Protein AF-A0ABD0LGP6-F1 (afdb_monomer)

InterPro domains:
  IPR000118 Granulin [PF00396] (61-99)
  IPR000118 Granulin [PF00396] (136-172)
  IPR000118 Granulin [PF00396] (212-253)
  IPR000118 Granulin [PS00799] (156-169)
  IPR000118 Granulin [PS00799] (232-245)
  IPR000118 Granulin [SM00277] (50-99)
  IPR000118 Granulin [SM00277] (125-175)
  IPR000118 Granulin [SM00277] (201-252)
  IPR037277 Granulin superfamily [G3DSA:2.10.25.160] (47-112)
  IPR037277 Granulin superfamily [G3DSA:2.10.25.160] (121-187)
  IPR037277 Granulin superfamily [G3DSA:2.10.25.160] (196-255)
  IPR039036 Granulin family [PTHR12274] (120-256)

Sequence (269 aa):
PCRVELAVPEDAALILVGVHIARSRCFDMKVLLFIGCLALARLAAGQVRCDSTHECRTEQTCCKLASGNWGCCPVPNAVCCPDGIHCCRNGFTCKKSTCERGNQVVPMLERQPAFMRLAAGQVKCDSTHECQSGQTCCKLASGNWGCCPQPEAVCCSDHVHCCPKGFTCELPSHCRKGDDVVPWMEKVPAFVSENVKAVQCDSTHECPTGDTCCKLANGNWGCCPVKNAVCCADHVHCCPSGYKCETSTGRCTKGDNSAPLPWLVAISK

Mean predicted aligned error: 20.03 Å

Secondary structure (DSSP, 8-state):
------------------------S---HHHHHHHHHHTTS-----EEE-SSSEEEETT-EEEE-TTSSEEEESSTT-EE-TTSSEEE-TTPEE-SSEEEETTEEEEPEEPEEPEE-SSS--EE-SSSEEE-TT-EEEE-TTSSEEEESSTT-EE-TTSSEEE-TT-EEETTTEEEETTEEEEPEEPEEPEEPSS---EE-SSS-EE-TT-EEEE-TTS-EEEESSTT-EE-TTSSEEE-TT-EEETTTTEEE-TTTPPPEEPEEPEE-

Structure (mmCIF, N/CA/C/O backbone):
data_AF-A0ABD0LGP6-F1
#
_entry.id   AF-A0ABD0LGP6-F1
#
loop_
_atom_site.group_PDB
_atom_site.id
_atom_site.type_symbol
_atom_site.label_atom_id
_atom_site.label_alt_id
_atom_site.label_comp_id
_atom_site.label_asym_id
_atom_site.label_entity_id
_atom_site.label_seq_id
_atom_site.pdbx_PDB_ins_code
_atom_site.Cartn_x
_atom_site.Cartn_y
_atom_site.Cartn_z
_atom_site.occupancy
_atom_site.B_iso_or_equiv
_atom_site.auth_seq_id
_atom_site.auth_comp_id
_atom_site.auth_asym_id
_atom_site.auth_atom_id
_atom_site.pdbx_PDB_model_num
ATOM 1 N N . PRO A 1 1 ? 34.577 45.184 34.859 1.00 45.28 1 PRO A N 1
ATOM 2 C CA . PRO A 1 1 ? 33.533 45.318 35.897 1.00 45.28 1 PRO A CA 1
ATOM 3 C C . PRO A 1 1 ? 32.231 45.856 35.284 1.00 45.28 1 PRO A C 1
ATOM 5 O O . PRO A 1 1 ? 32.075 47.059 35.126 1.00 45.28 1 PRO A O 1
ATOM 8 N N . CYS A 1 2 ? 31.320 44.963 34.901 1.00 25.55 2 CYS A N 1
ATOM 9 C CA . CYS A 1 2 ? 29.948 45.335 34.566 1.00 25.55 2 CYS A CA 1
ATOM 10 C C . CYS A 1 2 ? 29.041 44.478 35.441 1.00 25.55 2 CYS A C 1
ATOM 12 O O . CYS A 1 2 ? 28.944 43.267 35.264 1.00 25.55 2 CYS A O 1
ATOM 14 N N . ARG A 1 3 ? 28.478 45.122 36.459 1.00 32.06 3 ARG A N 1
ATOM 15 C CA . ARG A 1 3 ? 27.484 44.560 37.364 1.00 32.06 3 ARG A CA 1
ATOM 16 C C . ARG A 1 3 ? 26.151 44.621 36.622 1.00 32.06 3 ARG A C 1
ATOM 18 O O . ARG A 1 3 ? 25.716 45.712 36.274 1.00 32.06 3 ARG A O 1
ATOM 25 N N . VAL A 1 4 ? 25.553 43.471 36.331 1.00 34.12 4 VAL A N 1
ATOM 26 C CA . VAL A 1 4 ? 24.173 43.400 35.838 1.00 34.12 4 VAL A CA 1
ATOM 27 C C . VAL A 1 4 ? 23.313 43.021 37.038 1.00 34.12 4 VAL A C 1
ATOM 29 O O . VAL A 1 4 ? 23.369 41.888 37.508 1.00 34.12 4 VAL A O 1
ATOM 32 N N . GLU A 1 5 ? 22.588 43.994 37.587 1.00 30.69 5 GLU A N 1
ATOM 33 C CA . GLU A 1 5 ? 21.484 43.738 38.514 1.00 30.69 5 GLU A CA 1
ATOM 34 C C . GLU A 1 5 ? 20.326 43.125 37.719 1.00 30.69 5 GLU A C 1
ATOM 36 O O . GLU A 1 5 ? 19.780 43.743 36.807 1.00 30.69 5 GLU A O 1
ATOM 41 N N . LEU A 1 6 ? 19.985 41.878 38.044 1.00 32.72 6 LEU A N 1
ATOM 42 C CA . LEU A 1 6 ? 18.790 41.199 37.556 1.00 32.72 6 LEU A CA 1
ATOM 43 C C . LEU A 1 6 ? 17.598 41.677 38.389 1.00 32.72 6 LEU A C 1
ATOM 45 O O . LEU A 1 6 ? 17.382 41.195 39.498 1.00 32.72 6 LEU A O 1
ATOM 49 N N . ALA A 1 7 ? 16.827 42.622 37.858 1.00 31.56 7 ALA A N 1
ATOM 50 C CA . ALA A 1 7 ? 15.468 42.854 38.325 1.00 31.56 7 ALA A CA 1
ATOM 51 C C . ALA A 1 7 ? 14.558 41.807 37.667 1.00 31.56 7 ALA A C 1
ATOM 53 O O . ALA A 1 7 ? 14.404 41.797 36.446 1.00 31.56 7 ALA A O 1
ATOM 54 N N . VAL A 1 8 ? 13.996 40.904 38.471 1.00 34.31 8 VAL A N 1
ATOM 55 C CA . VAL A 1 8 ? 12.941 39.971 38.057 1.00 34.31 8 VAL A CA 1
ATOM 56 C C . VAL A 1 8 ? 11.600 40.626 38.386 1.00 34.31 8 VAL A C 1
ATOM 58 O O . VAL A 1 8 ? 11.340 40.847 39.568 1.00 34.31 8 VAL A O 1
ATOM 61 N N . PRO A 1 9 ? 10.739 40.938 37.403 1.00 32.66 9 PRO A N 1
ATOM 62 C CA . PRO A 1 9 ? 9.327 41.140 37.667 1.00 32.66 9 PRO A CA 1
ATOM 63 C C . PRO A 1 9 ? 8.621 39.780 37.647 1.00 32.66 9 PRO A C 1
ATOM 65 O O . PRO A 1 9 ? 8.745 39.007 36.693 1.00 32.66 9 PRO A O 1
ATOM 68 N N . GLU A 1 10 ? 7.890 39.496 38.720 1.00 43.25 10 GLU A N 1
ATOM 69 C CA . GLU A 1 10 ? 6.827 38.499 38.738 1.00 43.25 10 GLU A CA 1
ATOM 70 C C . GLU A 1 10 ? 5.721 38.982 37.796 1.00 43.25 10 GLU A C 1
ATOM 72 O O . GLU A 1 10 ? 5.161 40.050 38.009 1.00 43.25 10 GLU A O 1
ATOM 77 N N . ASP A 1 11 ? 5.510 38.282 36.682 1.00 34.94 11 ASP A N 1
ATOM 78 C CA . ASP A 1 11 ? 4.189 37.836 36.229 1.00 34.94 11 ASP A CA 1
ATOM 79 C C . ASP A 1 11 ? 4.253 37.274 34.807 1.00 34.94 11 ASP A C 1
ATOM 81 O O . ASP A 1 11 ? 4.946 37.750 33.906 1.00 34.94 11 ASP A O 1
ATOM 85 N N . ALA A 1 12 ? 3.560 36.155 34.652 1.00 33.97 12 ALA A N 1
ATOM 86 C CA . ALA A 1 12 ? 3.711 35.227 33.560 1.00 33.97 12 ALA A CA 1
ATOM 87 C C . ALA A 1 12 ? 2.929 35.631 32.301 1.00 33.97 12 ALA A C 1
ATOM 89 O O . ALA A 1 12 ? 1.753 35.975 32.349 1.00 33.97 12 ALA A O 1
ATOM 90 N N . ALA A 1 13 ? 3.591 35.347 31.178 1.00 34.06 13 ALA A N 1
ATOM 91 C CA . ALA A 1 13 ? 3.039 34.733 29.975 1.00 34.06 13 ALA A CA 1
ATOM 92 C C . ALA A 1 13 ? 2.387 35.628 28.900 1.00 34.06 13 ALA A C 1
ATOM 94 O O . ALA A 1 13 ? 1.345 36.245 29.072 1.00 34.06 13 ALA A O 1
ATOM 95 N N . LEU A 1 14 ? 2.996 35.491 27.715 1.00 39.38 14 LEU A N 1
ATOM 96 C CA . LEU A 1 14 ? 2.522 35.830 26.374 1.00 39.38 14 LEU A CA 1
ATOM 97 C C . LEU A 1 14 ? 2.338 37.314 26.060 1.00 39.38 14 LEU A C 1
ATOM 99 O O . LEU A 1 14 ? 1.213 37.784 26.072 1.00 39.38 14 LEU A O 1
ATOM 103 N N . ILE A 1 15 ? 3.389 37.963 25.539 1.00 31.03 15 ILE A N 1
ATOM 104 C CA . ILE A 1 15 ? 3.262 38.769 24.312 1.00 31.03 15 ILE A CA 1
ATOM 105 C C . ILE A 1 15 ? 4.529 38.598 23.456 1.00 31.03 15 ILE A C 1
ATOM 107 O O . ILE A 1 15 ? 5.654 38.767 23.919 1.00 31.03 15 ILE A O 1
ATOM 111 N N . LEU A 1 16 ? 4.296 38.229 22.195 1.00 42.66 16 LEU A N 1
ATOM 112 C CA . LEU A 1 16 ? 5.200 38.283 21.044 1.00 42.66 16 LEU A CA 1
ATOM 113 C C . LEU A 1 16 ? 6.145 39.492 21.087 1.00 42.66 16 LEU A C 1
ATOM 115 O O . LEU A 1 16 ? 5.672 40.622 21.131 1.00 42.66 16 LEU A O 1
ATOM 119 N N . VAL A 1 17 ? 7.453 39.292 20.929 1.00 31.41 17 VAL A N 1
ATOM 120 C CA . VAL A 1 17 ? 8.328 40.393 20.511 1.00 31.41 17 VAL A CA 1
ATOM 121 C C . VAL A 1 17 ? 9.278 39.877 19.444 1.00 31.41 17 VAL A C 1
ATOM 123 O O . VAL A 1 17 ? 10.249 39.174 19.722 1.00 31.41 17 VAL A O 1
ATOM 126 N N . GLY A 1 18 ? 8.965 40.232 18.195 1.00 43.88 18 GLY A N 1
ATOM 127 C CA . GLY A 1 18 ? 9.957 40.245 17.135 1.00 43.88 18 GLY A CA 1
ATOM 128 C C . GLY A 1 18 ? 11.118 41.125 17.584 1.00 43.88 18 GLY A C 1
ATOM 129 O O . GLY A 1 18 ? 10.928 42.266 18.007 1.00 43.88 18 GLY A O 1
ATOM 130 N N . VAL A 1 19 ? 12.325 40.574 17.547 1.00 35.25 19 VAL A N 1
ATOM 131 C CA . VAL A 1 19 ? 13.520 41.307 17.953 1.00 35.25 19 VAL A CA 1
ATOM 132 C C . VAL A 1 19 ? 13.862 42.291 16.842 1.00 35.25 19 VAL A C 1
ATOM 134 O O . VAL A 1 19 ? 14.475 41.949 15.832 1.00 35.25 19 VAL A O 1
ATOM 137 N N . HIS A 1 20 ? 13.433 43.536 17.049 1.00 33.06 20 HIS A N 1
ATOM 138 C CA . HIS A 1 20 ? 13.993 44.701 16.385 1.00 33.06 20 HIS A CA 1
ATOM 139 C C . HIS A 1 20 ? 15.504 44.722 16.644 1.00 33.06 20 HIS A C 1
ATOM 141 O O . HIS A 1 20 ? 15.966 44.771 17.783 1.00 33.06 20 HIS A O 1
ATOM 147 N N . ILE A 1 21 ? 16.269 44.673 15.556 1.00 39.84 21 ILE A N 1
ATOM 148 C CA . ILE A 1 21 ? 17.728 44.753 15.542 1.00 39.84 21 ILE A CA 1
ATOM 149 C C . ILE A 1 21 ? 18.137 46.144 16.045 1.00 39.84 21 ILE A C 1
ATOM 151 O O . ILE A 1 21 ? 18.166 47.108 15.279 1.00 39.84 21 ILE A O 1
ATOM 155 N N . ALA A 1 22 ? 18.467 46.257 17.331 1.00 31.09 22 ALA A N 1
ATOM 156 C CA . ALA A 1 22 ? 19.153 47.418 17.882 1.00 31.09 22 ALA A CA 1
ATOM 157 C C . ALA A 1 22 ? 20.655 47.118 17.957 1.00 31.09 2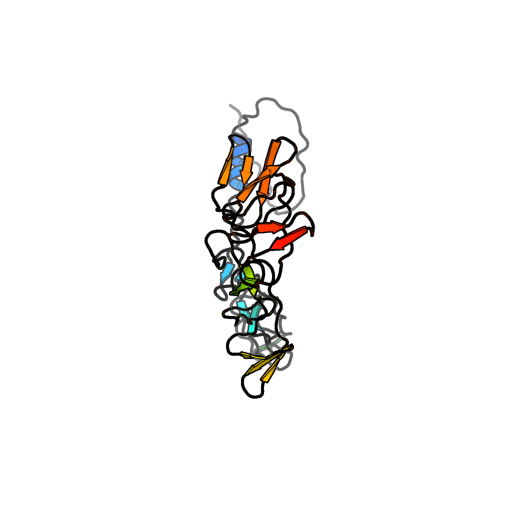2 ALA A C 1
ATOM 159 O O . ALA A 1 22 ? 21.127 46.286 18.730 1.00 31.09 22 ALA A O 1
ATOM 160 N N . ARG A 1 23 ? 21.399 47.801 17.084 1.00 41.41 23 ARG A N 1
ATOM 161 C CA . ARG A 1 23 ? 22.862 47.812 16.983 1.00 41.41 23 ARG A CA 1
ATOM 162 C C . ARG A 1 23 ? 23.527 48.012 18.349 1.00 41.41 23 ARG A C 1
ATOM 164 O O . ARG A 1 23 ? 23.419 49.091 18.921 1.00 41.41 23 ARG A O 1
ATOM 171 N N . SER A 1 24 ? 24.337 47.053 18.787 1.00 34.72 24 SER A N 1
ATOM 172 C CA . SER A 1 24 ? 25.532 47.297 19.608 1.00 34.72 24 SER A CA 1
ATOM 173 C C . SER A 1 24 ? 26.530 46.156 19.407 1.00 34.72 24 SER A C 1
ATOM 175 O O . SER A 1 24 ? 26.162 44.990 19.314 1.00 34.72 24 SER A O 1
ATOM 177 N N . ARG A 1 25 ? 27.782 46.547 19.167 1.00 43.84 25 ARG A N 1
ATOM 178 C CA . ARG A 1 25 ? 28.852 45.752 18.552 1.00 43.84 25 ARG A CA 1
ATOM 179 C C . ARG A 1 25 ? 29.404 44.694 19.521 1.00 43.84 25 ARG A C 1
ATOM 181 O O . ARG A 1 25 ? 29.411 44.928 20.723 1.00 43.84 25 ARG A O 1
ATOM 188 N N . CYS A 1 26 ? 29.925 43.605 18.944 1.00 39.81 26 CYS A N 1
ATOM 189 C CA . CYS A 1 26 ? 30.476 42.387 19.572 1.00 39.81 26 CYS A CA 1
ATOM 190 C C . CYS A 1 26 ? 29.443 41.292 19.912 1.00 39.81 26 CYS A C 1
ATOM 192 O O . CYS A 1 26 ? 29.229 40.959 21.071 1.00 39.81 26 CYS A O 1
ATOM 194 N N . PHE A 1 27 ? 28.840 40.694 18.876 1.00 39.69 27 PHE A N 1
ATOM 195 C CA . PHE A 1 27 ? 28.096 39.433 18.980 1.00 39.69 27 PHE A CA 1
ATOM 196 C C . PHE A 1 27 ? 29.011 38.275 18.558 1.00 39.69 27 PHE A C 1
ATOM 198 O O . PHE A 1 27 ? 29.407 38.182 17.396 1.00 39.69 27 PHE A O 1
ATOM 205 N N . ASP A 1 28 ? 29.362 37.411 19.506 1.00 43.22 28 ASP A N 1
ATOM 206 C CA . ASP A 1 28 ? 30.074 36.162 19.245 1.00 43.22 28 ASP A CA 1
ATOM 207 C C . ASP A 1 28 ? 29.116 35.187 18.532 1.00 43.22 28 ASP A C 1
ATOM 209 O O . ASP A 1 28 ? 28.106 34.748 19.090 1.00 43.22 28 ASP A O 1
ATOM 213 N N . MET A 1 29 ? 29.408 34.882 17.263 1.00 42.59 29 MET A N 1
ATOM 214 C CA . MET A 1 29 ? 28.578 34.072 16.356 1.00 42.59 29 MET A CA 1
ATOM 215 C C . MET A 1 29 ? 28.354 32.631 16.858 1.00 42.59 29 MET A C 1
ATOM 217 O O . MET A 1 29 ? 27.511 31.911 16.325 1.00 42.59 29 MET A O 1
ATOM 221 N N . LYS A 1 30 ? 29.065 32.208 17.912 1.00 41.00 30 LYS A N 1
ATOM 222 C CA . LYS A 1 30 ? 28.857 30.916 18.578 1.00 41.00 30 LYS A CA 1
ATOM 223 C C . LYS A 1 30 ? 27.630 30.883 19.493 1.00 41.00 30 LYS A C 1
ATOM 225 O O . LYS A 1 30 ? 27.069 29.808 19.682 1.00 41.00 30 LYS A O 1
ATOM 230 N N . VAL A 1 31 ? 27.164 32.013 20.031 1.00 47.84 31 VAL A N 1
ATOM 231 C CA . VAL A 1 31 ? 26.081 32.009 21.039 1.00 47.84 31 VAL A CA 1
ATOM 232 C C . VAL A 1 31 ? 24.696 31.786 20.408 1.00 47.84 31 VAL A C 1
ATOM 234 O O . VAL A 1 31 ? 23.865 31.083 20.981 1.00 47.84 31 VAL A O 1
ATOM 237 N N . LEU A 1 32 ? 24.462 32.283 19.187 1.00 45.97 32 LEU A N 1
ATOM 238 C CA . LEU A 1 32 ? 23.201 32.073 18.451 1.00 45.97 32 LEU A CA 1
ATOM 239 C C . LEU A 1 32 ? 22.982 30.606 18.038 1.00 45.97 32 LEU A C 1
ATOM 241 O O . LEU A 1 32 ? 21.849 30.130 18.051 1.00 45.97 32 LEU A O 1
ATOM 245 N N . LEU A 1 33 ? 24.057 29.863 17.751 1.00 43.28 33 LEU A N 1
ATOM 246 C CA . LEU A 1 33 ? 23.981 28.431 17.438 1.00 43.28 33 LEU A CA 1
ATOM 247 C C . LEU A 1 33 ? 23.647 27.578 18.672 1.00 43.28 33 LEU A C 1
ATOM 249 O O . LEU A 1 33 ? 22.933 26.588 18.546 1.00 43.28 33 LEU A O 1
ATOM 253 N N . PHE A 1 34 ? 24.082 27.976 19.872 1.00 43.69 34 PHE A N 1
ATOM 254 C CA . PHE A 1 34 ? 23.760 27.241 21.101 1.00 43.69 34 PHE A CA 1
ATOM 255 C C . PHE A 1 34 ? 22.313 27.450 21.567 1.00 43.69 34 PHE A C 1
ATOM 257 O O . PHE A 1 34 ? 21.671 26.491 21.995 1.00 43.69 34 PHE A O 1
ATOM 264 N N . ILE A 1 35 ? 21.766 28.663 21.430 1.00 48.69 35 ILE A N 1
ATOM 265 C CA . ILE A 1 35 ? 20.358 28.934 21.772 1.00 48.69 35 ILE A CA 1
ATOM 266 C C . ILE A 1 35 ? 19.416 28.314 20.720 1.00 48.69 35 ILE A C 1
ATOM 268 O O . ILE A 1 35 ? 18.370 27.775 21.079 1.00 48.69 35 ILE A O 1
ATOM 272 N N . GLY A 1 36 ? 19.822 28.279 19.442 1.00 43.28 36 GLY A N 1
ATOM 273 C CA . GLY A 1 36 ? 19.111 27.548 18.385 1.00 43.28 36 GLY A CA 1
ATOM 274 C C . GLY A 1 36 ? 19.139 26.020 18.553 1.00 43.28 36 GLY A C 1
ATOM 275 O O . GLY A 1 36 ? 18.126 25.364 18.323 1.00 43.28 36 GLY A O 1
ATOM 276 N N . CYS A 1 37 ? 20.251 25.443 19.024 1.00 44.91 37 CYS A N 1
ATOM 277 C CA . CYS A 1 37 ? 20.350 24.000 19.285 1.00 44.91 37 CYS A CA 1
ATOM 278 C C . CYS A 1 37 ? 19.573 23.545 20.531 1.00 44.91 37 CYS A C 1
ATOM 280 O O . CYS A 1 37 ? 19.052 22.432 20.546 1.00 44.91 37 CYS A O 1
ATOM 282 N N . LEU A 1 38 ? 19.445 24.384 21.565 1.00 42.00 38 LEU A N 1
ATOM 283 C CA . LEU A 1 38 ? 18.649 24.048 22.756 1.00 42.00 38 LEU A CA 1
ATOM 284 C C . LEU A 1 38 ? 17.132 24.192 22.533 1.00 42.00 38 LEU A C 1
ATOM 286 O O . LEU A 1 38 ? 16.355 23.540 23.230 1.00 42.00 38 LEU A O 1
ATOM 290 N N . ALA A 1 39 ? 16.698 24.968 21.533 1.00 44.72 39 ALA A N 1
ATOM 291 C CA . ALA A 1 39 ? 15.287 25.094 21.156 1.00 44.72 39 ALA A CA 1
ATOM 292 C C . ALA A 1 39 ? 14.776 23.975 20.221 1.00 44.72 39 ALA A C 1
ATOM 294 O O . ALA A 1 39 ? 13.567 23.848 20.038 1.00 44.72 39 ALA A O 1
ATOM 295 N N . LEU A 1 40 ? 15.653 23.124 19.672 1.00 46.72 40 LEU A N 1
ATOM 296 C CA . LEU A 1 40 ? 15.257 21.977 18.836 1.00 46.72 40 LEU A CA 1
ATOM 297 C C . LEU A 1 40 ? 15.227 20.635 19.588 1.00 46.72 40 LEU A C 1
ATOM 299 O O . LEU A 1 40 ? 14.875 19.612 19.008 1.00 46.72 40 LEU A O 1
ATOM 303 N N . ALA A 1 41 ? 15.520 20.620 20.891 1.00 47.09 41 ALA A N 1
ATOM 304 C CA . ALA A 1 41 ? 15.595 19.391 21.688 1.00 47.09 41 ALA A CA 1
ATOM 305 C C . ALA A 1 41 ? 14.369 19.123 22.592 1.00 47.09 41 ALA A C 1
ATOM 307 O O . ALA A 1 41 ? 14.482 18.384 23.570 1.00 47.09 41 ALA A O 1
ATOM 308 N N . ARG A 1 42 ? 13.187 19.694 22.302 1.00 50.41 42 ARG A N 1
ATOM 309 C CA . ARG A 1 42 ? 11.940 19.397 23.049 1.00 50.41 42 ARG A CA 1
ATOM 310 C C . ARG A 1 42 ? 10.667 19.316 22.198 1.00 50.41 42 ARG A C 1
ATOM 312 O O . ARG A 1 42 ? 9.631 19.845 22.580 1.00 50.41 42 ARG A O 1
ATOM 319 N N . LEU A 1 43 ? 10.700 18.574 21.093 1.00 47.03 43 LEU A N 1
ATOM 320 C CA . LEU A 1 43 ? 9.470 18.058 20.469 1.00 47.03 43 LEU A CA 1
ATOM 321 C C . LEU A 1 43 ? 9.587 16.567 20.129 1.00 47.03 43 LEU A C 1
ATOM 323 O O . LEU A 1 43 ? 9.204 16.126 19.055 1.00 47.03 43 LEU A O 1
ATOM 327 N N . ALA A 1 44 ? 10.067 15.758 21.074 1.00 47.03 44 ALA A N 1
ATOM 328 C CA . ALA A 1 44 ? 9.617 14.371 21.143 1.00 47.03 44 ALA A CA 1
ATOM 329 C C . ALA A 1 44 ? 8.326 14.366 21.972 1.00 47.03 44 ALA A C 1
ATOM 331 O O . ALA A 1 44 ? 8.344 14.071 23.166 1.00 47.03 44 ALA A O 1
ATOM 332 N N . ALA A 1 45 ? 7.210 14.793 21.372 1.00 54.56 45 ALA A N 1
ATOM 333 C CA . ALA A 1 45 ? 5.905 14.542 21.970 1.00 54.56 45 ALA A CA 1
ATOM 334 C C . ALA A 1 45 ? 5.767 13.020 22.083 1.00 54.56 45 ALA A C 1
ATOM 336 O O . ALA A 1 45 ? 5.794 12.323 21.071 1.00 54.56 45 ALA A O 1
ATOM 337 N N . GLY A 1 46 ? 5.717 12.490 23.305 1.00 62.09 46 GLY A N 1
ATOM 338 C CA . GLY A 1 46 ? 5.522 11.057 23.505 1.00 62.09 46 GLY A CA 1
ATOM 339 C C . GLY A 1 46 ? 4.240 10.582 22.807 1.00 62.09 46 GLY A C 1
ATOM 340 O O . GLY A 1 46 ? 3.283 11.338 22.627 1.00 62.09 46 GLY A O 1
ATOM 341 N N . GLN A 1 47 ? 4.217 9.317 22.403 1.00 77.31 47 GLN A N 1
ATOM 342 C CA . GLN A 1 47 ? 3.093 8.716 21.688 1.00 77.31 47 GLN A CA 1
ATOM 343 C C . GLN A 1 47 ? 2.648 7.443 22.409 1.00 77.31 47 GLN A C 1
ATOM 345 O O . GLN A 1 47 ? 3.477 6.666 22.890 1.00 77.31 47 GLN A O 1
ATOM 350 N N . VAL A 1 48 ? 1.335 7.227 22.488 1.00 84.44 48 VAL A N 1
ATOM 351 C CA . VAL A 1 48 ? 0.727 6.011 23.038 1.00 84.44 48 VAL A CA 1
ATOM 352 C C . VAL A 1 48 ? 0.528 5.028 21.890 1.00 84.44 48 VAL A C 1
ATOM 354 O O . VAL A 1 48 ? -0.232 5.296 20.962 1.00 84.44 48 VAL A O 1
ATOM 357 N N . ARG A 1 49 ? 1.224 3.890 21.929 1.00 85.06 49 ARG A N 1
ATOM 358 C CA . ARG A 1 49 ? 1.106 2.854 20.893 1.00 85.06 49 ARG A CA 1
ATOM 359 C C . ARG A 1 49 ? -0.176 2.053 21.096 1.00 85.06 49 ARG A C 1
ATOM 361 O O . ARG A 1 49 ? -0.357 1.468 22.161 1.00 85.06 49 ARG A O 1
ATOM 368 N N . CYS A 1 50 ? -1.025 2.015 20.072 1.00 83.50 50 CYS A N 1
ATOM 369 C CA . CYS A 1 50 ? -2.253 1.222 20.084 1.00 83.50 50 CYS A CA 1
ATOM 370 C C . CYS A 1 50 ? -2.014 -0.179 19.519 1.00 83.50 50 CYS A C 1
ATOM 372 O O . CYS A 1 50 ? -2.423 -1.170 20.119 1.00 83.50 50 CYS A O 1
ATOM 374 N N . ASP A 1 51 ? -1.310 -0.257 18.388 1.00 81.19 51 ASP A N 1
ATOM 375 C CA . ASP A 1 51 ? -0.825 -1.501 17.792 1.00 81.19 51 ASP A CA 1
ATOM 376 C C . ASP A 1 51 ? 0.463 -1.266 16.971 1.00 81.19 51 ASP A C 1
ATOM 378 O O . ASP A 1 51 ? 1.209 -0.305 17.196 1.00 81.19 51 ASP A O 1
ATOM 382 N N . SER A 1 52 ? 0.767 -2.172 16.037 1.00 64.38 52 SER A N 1
ATOM 383 C CA . SER A 1 52 ? 1.910 -2.058 15.127 1.00 64.38 52 SER A CA 1
ATOM 384 C C . SER A 1 52 ? 1.809 -0.876 14.153 1.00 64.38 52 SER A C 1
ATOM 386 O O . SER A 1 52 ? 2.846 -0.375 13.726 1.00 64.38 52 SER A O 1
ATOM 388 N N . THR A 1 53 ? 0.601 -0.404 13.842 1.00 65.19 53 THR A N 1
ATOM 389 C CA . THR A 1 53 ? 0.296 0.541 12.750 1.00 65.19 53 THR A CA 1
ATOM 390 C C . THR A 1 53 ? -0.344 1.855 13.213 1.00 65.19 53 THR A C 1
ATOM 392 O O . THR A 1 53 ? -0.255 2.848 12.495 1.00 65.19 53 THR A O 1
ATOM 395 N N . HIS A 1 54 ? -0.896 1.915 14.428 1.00 81.81 54 HIS A N 1
ATOM 396 C CA . HIS A 1 54 ? -1.633 3.054 14.975 1.00 81.81 54 HIS A CA 1
ATOM 397 C C . HIS A 1 54 ? -1.043 3.572 16.293 1.00 81.81 54 HIS A C 1
ATOM 399 O O . HIS A 1 54 ? -0.656 2.805 17.185 1.00 81.81 54 HIS A O 1
ATOM 405 N N . GLU A 1 55 ? -1.044 4.893 16.447 1.00 85.88 55 GLU A N 1
ATOM 406 C CA . GLU A 1 55 ? -0.645 5.597 17.663 1.00 85.88 55 GLU A CA 1
ATOM 407 C C . GLU A 1 55 ? -1.560 6.781 17.988 1.00 85.88 55 GLU A C 1
ATOM 409 O O . GLU A 1 55 ? -2.184 7.397 17.124 1.00 85.88 55 GLU A O 1
ATOM 414 N N . CYS A 1 56 ? -1.613 7.108 19.273 1.00 86.75 56 CYS A N 1
ATOM 415 C CA . CYS A 1 56 ? -2.263 8.293 19.804 1.00 86.75 56 CYS A CA 1
AT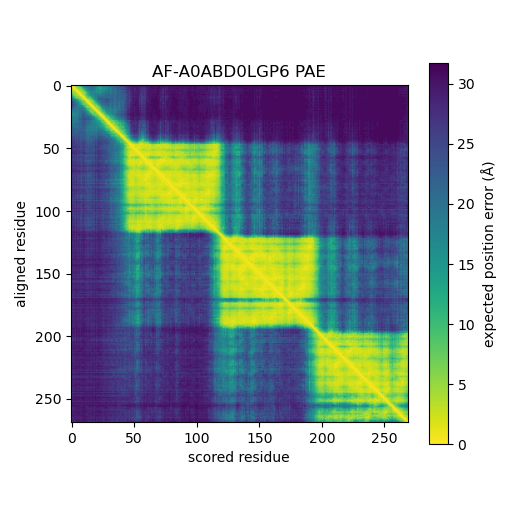OM 416 C C . CYS A 1 56 ? -1.227 9.251 20.391 1.00 86.75 56 CYS A C 1
ATOM 418 O O . CYS A 1 56 ? -0.090 8.872 20.683 1.00 86.75 56 CYS A O 1
ATOM 420 N N . ARG A 1 57 ? -1.622 10.507 20.603 1.00 84.62 57 ARG A N 1
ATOM 421 C CA . ARG A 1 57 ? -0.773 11.473 21.313 1.00 84.62 57 ARG A CA 1
ATOM 422 C C . ARG A 1 57 ? -0.599 11.053 22.776 1.00 84.62 57 ARG A C 1
ATOM 424 O O . ARG A 1 57 ? -1.398 10.273 23.301 1.00 84.62 57 ARG A O 1
ATOM 431 N N . THR A 1 58 ? 0.423 11.580 23.450 1.00 80.75 58 THR A N 1
ATOM 432 C CA . THR A 1 58 ? 0.522 11.500 24.915 1.00 80.75 58 THR A CA 1
ATOM 433 C C . THR A 1 58 ? -0.802 11.873 25.571 1.00 80.75 58 THR A C 1
ATOM 435 O O . THR A 1 58 ? -1.473 12.800 25.123 1.00 80.75 58 THR A O 1
ATOM 438 N N . GLU A 1 59 ? -1.152 11.150 26.638 1.00 83.81 59 GLU A N 1
ATOM 439 C CA . GLU A 1 59 ? -2.366 11.364 27.445 1.00 83.81 59 GLU A CA 1
ATOM 440 C C . GLU A 1 59 ? -3.696 11.031 26.749 1.00 83.81 59 GLU A C 1
ATOM 442 O O . GLU A 1 59 ? -4.766 11.351 27.261 1.00 83.81 59 GLU A O 1
ATOM 447 N N . GLN A 1 60 ? -3.652 10.331 25.618 1.00 92.25 60 GLN A N 1
ATOM 448 C CA . GLN A 1 60 ? -4.832 9.749 24.982 1.00 92.25 60 GLN A CA 1
ATOM 449 C C . GLN A 1 60 ? -4.938 8.244 25.267 1.00 92.25 60 GLN A C 1
ATOM 451 O O . GLN A 1 60 ? -3.954 7.587 25.604 1.00 92.25 60 GLN A O 1
ATOM 456 N N . THR A 1 61 ? -6.141 7.685 25.109 1.00 93.69 61 THR A N 1
ATOM 457 C CA . THR A 1 61 ? -6.395 6.243 25.280 1.00 93.69 61 THR A CA 1
ATOM 458 C C . THR A 1 61 ? -6.799 5.602 23.960 1.00 93.69 61 THR A C 1
ATOM 460 O O . THR A 1 61 ? -7.707 6.090 23.290 1.00 93.69 61 THR A O 1
ATOM 463 N N . CYS A 1 62 ? -6.165 4.487 23.607 1.00 94.19 62 CYS A N 1
ATOM 464 C CA . CYS A 1 62 ? -6.505 3.708 22.421 1.00 94.19 62 CYS A CA 1
ATOM 465 C C . CYS A 1 62 ? -7.827 2.945 22.613 1.00 94.19 62 CYS A C 1
ATOM 467 O O . CYS A 1 62 ? -7.959 2.153 23.544 1.00 94.19 62 CYS A O 1
ATOM 469 N N . CYS A 1 63 ? -8.781 3.133 21.702 1.00 94.50 63 CYS A N 1
ATOM 470 C CA . CYS A 1 63 ? -10.070 2.444 21.678 1.00 94.50 63 CYS A CA 1
ATOM 471 C C . CYS A 1 63 ? -10.375 1.908 20.271 1.00 94.50 63 CYS A C 1
ATOM 473 O O . CYS A 1 63 ? -10.303 2.656 19.299 1.00 94.50 63 CYS A O 1
ATOM 475 N N . LYS A 1 64 ? -10.769 0.635 20.140 1.00 89.25 64 LYS A N 1
ATOM 476 C CA . LYS A 1 64 ? -11.127 0.036 18.838 1.00 89.25 64 LYS A CA 1
ATOM 477 C C . LYS A 1 64 ? -12.433 0.592 18.276 1.00 89.25 64 LYS A C 1
ATOM 479 O O . LYS A 1 64 ? -13.461 0.518 18.948 1.00 89.25 64 LYS A O 1
ATOM 484 N N . LEU A 1 65 ? -12.394 1.103 17.051 1.00 83.00 65 LEU A N 1
ATOM 485 C CA . LEU A 1 65 ? -13.554 1.591 16.308 1.00 83.00 65 LEU A CA 1
ATOM 486 C C . LEU A 1 65 ? -14.415 0.431 15.786 1.00 83.00 65 LEU A C 1
ATOM 488 O O . LEU A 1 65 ? -13.937 -0.695 15.653 1.00 83.00 65 LEU A O 1
ATOM 492 N N . ALA A 1 66 ? -15.669 0.722 15.426 1.00 76.50 66 ALA A N 1
ATOM 493 C CA . ALA A 1 66 ? -16.576 -0.257 14.812 1.00 76.50 66 ALA A CA 1
ATOM 494 C C . ALA A 1 66 ? -16.037 -0.833 13.485 1.00 76.50 66 ALA A C 1
ATOM 496 O O . ALA A 1 66 ? -16.357 -1.960 13.123 1.00 76.50 66 ALA A O 1
ATOM 497 N N . SER A 1 67 ? -15.174 -0.086 12.789 1.00 73.19 67 SER A N 1
ATOM 498 C CA . SER A 1 67 ? -14.491 -0.521 11.565 1.00 73.19 67 SER A CA 1
ATOM 499 C C . SER A 1 67 ? -13.365 -1.538 11.797 1.00 73.19 67 SER A C 1
ATOM 501 O O . SER A 1 67 ? -12.821 -2.065 10.833 1.00 73.19 67 SER A O 1
ATOM 503 N N . GLY A 1 68 ? -12.975 -1.793 13.052 1.00 73.62 68 GLY A N 1
ATOM 504 C CA . GLY A 1 68 ? -11.840 -2.648 13.418 1.00 73.62 68 GLY A CA 1
ATOM 505 C C . GLY A 1 68 ? -10.503 -1.910 13.572 1.00 73.62 68 GLY A C 1
ATOM 506 O O . GLY A 1 68 ? -9.597 -2.450 14.208 1.00 73.62 68 GLY A O 1
ATOM 507 N N . ASN A 1 69 ? -10.399 -0.671 13.078 1.00 78.19 69 ASN A N 1
ATOM 508 C CA . ASN A 1 69 ? -9.223 0.194 13.251 1.00 78.19 69 ASN A CA 1
ATOM 509 C C . ASN A 1 69 ? -9.173 0.839 14.651 1.00 78.19 69 ASN A C 1
ATOM 511 O O . ASN A 1 69 ? -10.136 0.774 15.420 1.00 78.19 69 ASN A O 1
ATOM 515 N N . TRP A 1 70 ? -8.061 1.497 14.991 1.00 87.12 70 TRP A N 1
ATOM 516 C CA . TRP A 1 70 ? -7.911 2.202 16.269 1.00 87.12 70 TRP A CA 1
ATOM 517 C C . TRP A 1 70 ? -8.358 3.663 16.207 1.00 87.12 70 TRP A C 1
ATOM 519 O O . TRP A 1 70 ? -8.120 4.378 15.235 1.00 87.12 70 TRP A O 1
ATOM 529 N N . GLY A 1 71 ? -8.973 4.113 17.297 1.00 90.56 71 GLY A N 1
ATOM 530 C CA . GLY A 1 71 ? -9.269 5.509 17.584 1.00 90.56 71 GLY A CA 1
ATOM 531 C C . GLY A 1 71 ? -8.647 5.952 18.906 1.00 90.56 71 GLY A C 1
ATOM 532 O O . GLY A 1 71 ? -8.367 5.140 19.788 1.00 90.56 71 GLY A O 1
ATOM 533 N N . CYS A 1 72 ? -8.455 7.254 19.051 1.00 93.94 72 CYS A N 1
ATOM 534 C CA . CYS A 1 72 ? -7.908 7.904 20.226 1.00 93.94 72 CYS A CA 1
ATOM 535 C C . CYS A 1 72 ? -9.015 8.613 20.996 1.00 93.94 72 CYS A C 1
ATOM 537 O O . CYS A 1 72 ? -9.657 9.534 20.490 1.00 93.94 72 CYS A O 1
ATOM 539 N N . CYS A 1 73 ? -9.213 8.210 22.245 1.00 95.31 73 CYS A N 1
ATOM 540 C CA . CYS A 1 73 ? -9.986 8.990 23.193 1.00 95.31 73 CYS A CA 1
ATOM 541 C C . CYS A 1 73 ? -9.117 10.143 23.726 1.00 95.31 73 CYS A C 1
ATOM 543 O O . CYS A 1 73 ? -7.986 9.880 24.150 1.00 95.31 73 CYS A O 1
ATOM 545 N N . PRO A 1 74 ? -9.612 11.394 23.772 1.00 92.75 74 PRO A N 1
ATOM 546 C CA . PRO A 1 74 ? -8.810 12.575 24.111 1.00 92.75 74 PRO A CA 1
ATOM 547 C C . PRO A 1 74 ? -8.493 12.711 25.614 1.00 92.75 74 PRO A C 1
ATOM 549 O O . PRO A 1 74 ? -8.251 13.813 26.101 1.00 92.75 74 PRO A O 1
ATOM 552 N N . VAL A 1 75 ? -8.544 11.613 26.373 1.00 91.31 75 VAL A N 1
ATOM 553 C CA . VAL A 1 75 ? -8.268 11.579 27.814 1.00 91.31 75 VAL A CA 1
ATOM 554 C C . VAL A 1 75 ? -7.513 10.301 28.189 1.00 91.31 75 VAL A C 1
ATOM 556 O O . VAL A 1 75 ? -7.704 9.267 27.536 1.00 91.31 75 VAL A O 1
ATOM 559 N N . PRO A 1 76 ? -6.702 10.329 29.260 1.00 92.00 76 PRO A N 1
ATOM 560 C CA . PRO A 1 76 ? -5.971 9.155 29.712 1.00 92.00 76 PRO A CA 1
ATOM 561 C C . PRO A 1 76 ? -6.891 8.201 30.479 1.00 92.00 76 PRO A C 1
ATOM 563 O O . PRO A 1 76 ? -7.831 8.631 31.158 1.00 92.00 76 PRO A O 1
ATOM 566 N N . ASN A 1 77 ? -6.589 6.903 30.407 1.00 91.75 77 ASN A N 1
ATOM 567 C CA . ASN A 1 77 ? -7.329 5.828 31.077 1.00 91.75 77 ASN A CA 1
ATOM 568 C C . ASN A 1 77 ? -8.844 5.870 30.798 1.00 91.75 77 ASN A C 1
ATOM 570 O O . ASN A 1 77 ? -9.665 5.661 31.691 1.00 91.75 77 ASN A O 1
ATOM 574 N N . ALA A 1 78 ? -9.224 6.210 29.568 1.00 94.62 78 ALA A N 1
ATOM 575 C CA . ALA A 1 78 ? -10.619 6.287 29.170 1.00 94.62 78 ALA A CA 1
ATOM 576 C C . ALA A 1 78 ? -11.286 4.905 29.165 1.00 94.62 78 ALA A C 1
ATOM 578 O O . ALA A 1 78 ? -10.668 3.895 28.832 1.00 94.62 78 ALA A O 1
ATOM 579 N N . VAL A 1 79 ? -12.582 4.875 29.458 1.00 95.88 79 VAL A N 1
ATOM 580 C 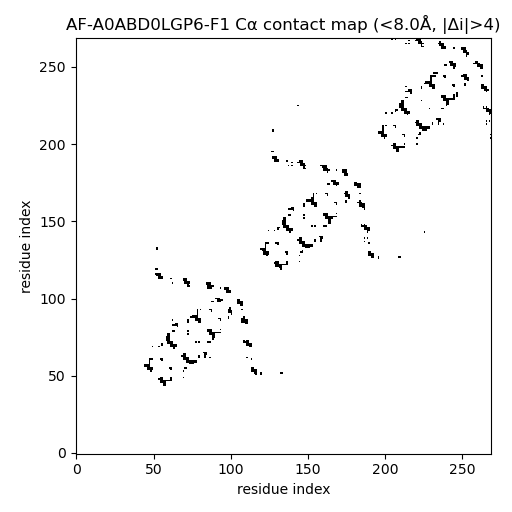CA . VAL A 1 79 ? -13.432 3.703 29.260 1.00 95.88 79 VAL A CA 1
ATOM 581 C C . VAL A 1 79 ? -13.937 3.722 27.818 1.00 95.88 79 VAL A C 1
ATOM 583 O O . VAL A 1 79 ? -14.685 4.620 27.428 1.00 95.88 79 VAL A O 1
ATOM 586 N N . CYS A 1 80 ? -13.516 2.749 27.012 1.00 95.56 80 CYS A N 1
ATOM 587 C CA . CYS A 1 80 ? -13.965 2.607 25.629 1.00 95.56 80 CYS A CA 1
ATOM 588 C C . CYS A 1 80 ? -15.385 2.029 25.593 1.00 95.56 80 CYS A C 1
ATOM 590 O O . CYS A 1 80 ? -15.613 0.906 26.041 1.00 95.56 80 CYS A O 1
ATOM 592 N N . CYS A 1 81 ? -16.338 2.780 25.047 1.00 94.25 81 CYS A N 1
ATOM 593 C CA . CYS A 1 81 ? -17.725 2.336 24.974 1.00 94.25 81 CYS A CA 1
ATOM 594 C C . CYS A 1 81 ? -17.951 1.288 23.861 1.00 94.25 81 CYS A C 1
ATOM 596 O O . CYS A 1 81 ? -17.234 1.270 22.857 1.00 94.25 81 CYS A O 1
ATOM 598 N N . PRO A 1 82 ? -18.933 0.385 24.014 1.00 90.75 82 PRO A N 1
ATOM 599 C CA . PRO A 1 82 ? -19.166 -0.700 23.055 1.00 90.75 82 PRO A CA 1
ATOM 600 C C . PRO A 1 82 ? -19.739 -0.226 21.712 1.00 90.75 82 PRO A C 1
ATOM 602 O O . PRO A 1 82 ? -19.731 -0.983 20.750 1.00 90.75 82 PRO A O 1
ATOM 605 N N . ASP A 1 83 ? -20.202 1.022 21.629 1.00 88.69 83 ASP A N 1
ATOM 606 C CA . ASP A 1 83 ? -20.709 1.637 20.397 1.00 88.69 83 ASP A CA 1
ATOM 607 C C . ASP A 1 83 ? -19.639 1.843 19.309 1.00 88.69 83 ASP A C 1
ATOM 609 O O . ASP A 1 83 ? -19.969 2.155 18.169 1.00 88.69 83 ASP A O 1
ATOM 613 N N . GLY A 1 84 ? -18.355 1.684 19.646 1.00 84.69 84 GLY A N 1
ATOM 614 C CA . GLY A 1 84 ? -17.247 1.839 18.707 1.00 84.69 84 GLY A CA 1
ATOM 615 C C . GLY A 1 84 ? -16.959 3.286 18.291 1.00 84.69 84 GLY A C 1
ATOM 616 O O . GLY A 1 84 ? -16.065 3.492 17.474 1.00 84.69 84 GLY A O 1
ATOM 617 N N . ILE A 1 85 ? -17.654 4.275 18.859 1.00 88.19 85 ILE A N 1
ATOM 618 C CA . ILE A 1 85 ? -17.557 5.695 18.475 1.00 88.19 85 ILE A CA 1
ATOM 619 C C . ILE A 1 85 ? -17.164 6.556 19.674 1.00 88.19 85 ILE A C 1
ATOM 621 O O . ILE A 1 85 ? -16.341 7.460 19.534 1.00 88.19 85 ILE A O 1
ATOM 625 N N . HIS A 1 86 ? -17.672 6.249 20.869 1.00 93.88 86 HIS A N 1
ATOM 626 C CA . HIS A 1 86 ? -17.516 7.112 22.034 1.00 93.88 86 HIS A CA 1
ATOM 627 C C . HIS A 1 86 ? -16.648 6.501 23.132 1.00 93.88 86 HIS A C 1
ATOM 629 O O . HIS A 1 86 ? -16.346 5.302 23.168 1.00 93.88 86 HIS A O 1
ATOM 635 N N . CYS A 1 87 ? -16.217 7.344 24.056 1.00 95.69 87 CYS A N 1
ATOM 636 C CA . CYS A 1 87 ? -15.485 6.959 25.247 1.00 95.69 87 CYS A CA 1
ATOM 637 C C . CYS A 1 87 ? -15.876 7.834 26.443 1.00 95.69 87 CYS A C 1
ATOM 639 O O . CYS A 1 87 ? -16.333 8.968 26.302 1.00 95.69 87 CYS A O 1
ATOM 641 N N . CYS A 1 88 ? -15.669 7.297 27.640 1.00 96.69 88 CYS A N 1
ATOM 642 C CA . CYS A 1 88 ? -15.891 7.993 28.898 1.00 96.69 88 CYS A CA 1
ATOM 643 C C . CYS A 1 88 ? -14.569 8.227 29.627 1.00 96.69 88 CYS A C 1
ATOM 645 O O . CYS A 1 88 ? -13.620 7.456 29.499 1.00 96.69 88 CYS A O 1
ATOM 647 N N . ARG A 1 89 ? -14.497 9.284 30.439 1.00 95.25 89 ARG A N 1
ATOM 648 C CA . ARG A 1 89 ? -13.331 9.520 31.300 1.00 95.25 89 ARG A CA 1
ATOM 649 C C . ARG A 1 89 ? -13.194 8.398 32.337 1.00 95.25 89 ARG A C 1
ATOM 651 O O . ARG A 1 89 ? -14.193 7.806 32.744 1.00 95.25 89 ARG A O 1
ATOM 658 N N . ASN A 1 90 ? -11.965 8.138 32.784 1.00 94.81 90 ASN A N 1
ATOM 659 C CA . ASN A 1 90 ? -11.664 7.107 33.779 1.00 94.81 90 ASN A CA 1
ATOM 660 C C . ASN A 1 90 ? -12.639 7.140 34.962 1.00 94.81 90 ASN A C 1
ATOM 662 O O . ASN A 1 90 ? -12.753 8.190 35.596 1.00 94.81 90 ASN A O 1
ATOM 666 N N . GLY A 1 91 ? -13.296 6.009 35.245 1.00 92.00 91 GLY A N 1
ATOM 667 C CA . GLY A 1 91 ? -14.244 5.777 36.341 1.00 92.00 91 GLY A CA 1
ATOM 668 C C . GLY A 1 91 ? -15.711 6.099 36.023 1.00 92.00 91 GLY A C 1
ATOM 669 O O . GLY A 1 91 ? -16.561 5.992 36.903 1.00 92.00 91 GLY A O 1
ATOM 670 N N . PHE A 1 92 ? -16.027 6.583 34.821 1.00 95.50 92 PHE A N 1
ATOM 671 C CA . PHE A 1 92 ? -17.413 6.703 34.356 1.00 95.50 92 PHE A CA 1
ATOM 672 C C . PHE A 1 92 ? -17.836 5.439 33.604 1.00 95.50 92 PHE A C 1
ATOM 674 O O . PHE A 1 92 ? -17.021 4.804 32.941 1.00 95.50 92 PHE A O 1
ATOM 681 N N . THR A 1 93 ? -19.121 5.101 33.676 1.00 95.00 93 THR A N 1
ATOM 682 C CA . THR A 1 93 ? -19.703 3.964 32.954 1.00 95.00 93 THR A CA 1
ATOM 683 C C . THR A 1 93 ? -20.443 4.453 31.718 1.00 95.00 93 THR A C 1
ATOM 685 O O . THR A 1 93 ? -21.236 5.391 31.806 1.00 95.00 93 THR A O 1
ATOM 688 N N . CYS A 1 94 ? -20.214 3.802 30.578 1.00 94.75 94 CYS A N 1
ATOM 689 C CA . CYS A 1 94 ? -20.935 4.098 29.345 1.00 94.75 94 CYS A CA 1
ATOM 690 C C . CYS A 1 94 ? -22.414 3.700 29.474 1.00 94.75 94 CYS A C 1
ATOM 692 O O . CYS A 1 94 ? -22.735 2.543 29.761 1.00 94.75 94 CYS A O 1
ATOM 694 N N . LYS A 1 95 ? -23.310 4.650 29.222 1.00 93.19 95 LYS A N 1
ATOM 695 C CA . LYS A 1 95 ? -24.730 4.427 28.921 1.00 93.19 95 LYS A CA 1
ATOM 696 C C . LYS A 1 95 ? -24.993 4.826 27.467 1.00 93.19 95 LYS A C 1
ATOM 698 O O . LYS A 1 95 ? -24.053 5.108 26.737 1.00 93.19 95 LYS A O 1
ATOM 703 N N . LYS A 1 96 ? -26.259 4.811 27.027 1.00 84.94 96 LYS A N 1
ATOM 704 C CA . LYS A 1 96 ? -26.645 5.026 25.616 1.00 84.94 96 LYS A CA 1
ATOM 705 C C . LYS A 1 96 ? -25.963 6.239 24.966 1.00 84.94 96 LYS A C 1
ATOM 707 O O . LYS A 1 96 ? -25.484 6.124 23.850 1.00 84.94 96 LYS A O 1
ATOM 712 N N . SER A 1 97 ? -25.946 7.375 25.655 1.00 85.25 97 SER A N 1
ATOM 713 C CA . SER A 1 97 ? -25.390 8.640 25.148 1.00 85.25 97 SER A CA 1
ATOM 714 C C . SER A 1 97 ? -24.769 9.499 26.260 1.00 85.25 97 SER A C 1
ATOM 716 O O . SER A 1 97 ? -24.452 10.671 26.064 1.00 85.25 97 SER A O 1
ATOM 718 N N . THR A 1 98 ? -24.586 8.915 27.445 1.00 93.38 98 THR A N 1
ATOM 719 C CA . THR A 1 98 ? -24.071 9.577 28.646 1.00 93.38 98 THR A CA 1
ATOM 720 C C . THR A 1 98 ? -23.022 8.712 29.332 1.00 93.38 98 THR A C 1
ATOM 722 O O . THR A 1 98 ? -23.016 7.483 29.237 1.00 93.38 98 THR A O 1
ATOM 725 N N . CYS A 1 99 ? -22.126 9.376 30.047 1.00 95.44 99 CYS A N 1
ATOM 726 C CA . CYS A 1 99 ? -21.177 8.782 30.967 1.00 95.44 99 CYS A CA 1
ATOM 727 C C . CYS A 1 99 ? -21.679 9.026 32.392 1.00 95.44 99 CYS A C 1
ATOM 729 O O . CYS A 1 99 ? -21.846 10.177 32.799 1.00 95.44 99 CYS A O 1
ATOM 731 N N . GLU A 1 100 ? -21.893 7.958 33.160 1.00 96.25 100 GLU A N 1
ATOM 732 C CA . GLU A 1 100 ? -22.485 8.050 34.501 1.00 96.25 100 GLU A CA 1
ATOM 733 C C . GLU A 1 100 ? -21.536 7.555 35.597 1.00 96.25 100 GLU A C 1
ATOM 735 O O . GLU A 1 100 ? -20.859 6.531 35.447 1.00 96.25 100 GLU A O 1
ATOM 740 N N . ARG A 1 101 ? -21.493 8.286 36.716 1.00 95.06 101 ARG A N 1
ATOM 741 C CA . ARG A 1 101 ? -20.837 7.875 37.966 1.00 95.06 101 ARG A CA 1
ATOM 742 C C . ARG A 1 101 ? -21.623 8.406 39.161 1.00 95.06 101 ARG A C 1
ATOM 744 O O . ARG A 1 101 ? -21.571 9.599 39.458 1.00 95.06 101 ARG A O 1
ATOM 751 N N . GLY A 1 102 ? -22.306 7.520 39.883 1.00 90.38 102 GLY A N 1
ATOM 752 C CA . GLY A 1 102 ? -23.194 7.933 40.972 1.00 90.38 102 GLY A CA 1
ATOM 753 C C . GLY A 1 102 ? -24.253 8.903 40.441 1.00 90.38 102 GLY A C 1
ATOM 754 O O . GLY A 1 102 ? -24.967 8.563 39.506 1.00 90.38 102 GLY A O 1
ATOM 755 N N . ASN A 1 103 ? -24.287 10.125 40.977 1.00 91.62 103 ASN A N 1
ATOM 756 C CA . ASN A 1 103 ? -25.213 11.177 40.534 1.00 91.62 103 ASN A CA 1
ATOM 757 C C . ASN A 1 103 ? -24.650 12.082 39.421 1.00 91.62 103 ASN A C 1
ATOM 759 O O . ASN A 1 103 ? -25.321 13.021 39.000 1.00 91.62 103 ASN A O 1
ATOM 763 N N . GLN A 1 104 ? -23.416 11.856 38.961 1.00 93.19 104 GLN A N 1
ATOM 764 C CA . GLN A 1 104 ? -22.821 12.645 37.884 1.00 93.19 104 GLN A CA 1
ATOM 765 C C . GLN A 1 104 ? -23.175 12.040 36.529 1.00 93.19 104 GLN A C 1
ATOM 767 O O . GLN A 1 104 ? -2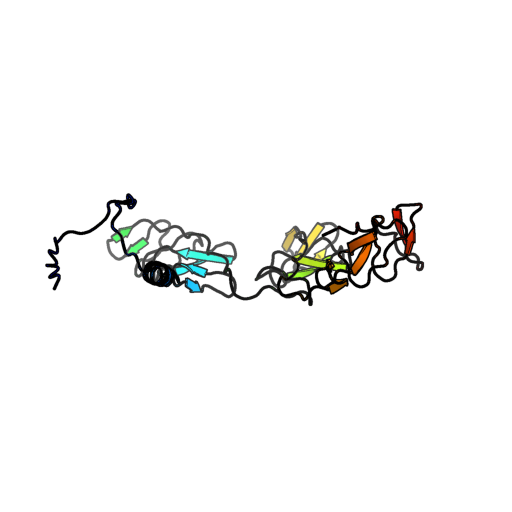2.826 10.890 36.254 1.00 93.19 104 GLN A O 1
ATOM 772 N N . VAL A 1 105 ? -23.810 12.847 35.681 1.00 94.69 105 VAL A N 1
ATOM 773 C CA . VAL A 1 105 ? -24.136 12.519 34.291 1.00 94.69 105 VAL A CA 1
ATOM 774 C C . VAL A 1 105 ? -23.436 13.539 33.403 1.00 94.69 105 VAL A C 1
ATOM 776 O O . VAL A 1 105 ? -23.712 14.734 33.491 1.00 94.69 105 VAL A O 1
ATOM 779 N N . VAL A 1 106 ? -22.505 13.079 32.571 1.00 92.62 106 VAL A N 1
ATOM 780 C CA . VAL A 1 106 ? -21.757 13.931 31.634 1.00 92.62 106 VAL A CA 1
ATOM 781 C C . VAL A 1 106 ? -21.878 13.380 30.212 1.00 92.62 106 VAL A C 1
ATOM 783 O O . VAL A 1 106 ? -22.090 12.175 30.049 1.00 92.62 106 VAL A O 1
ATOM 786 N N . PRO A 1 107 ? -21.774 14.222 29.170 1.00 92.62 107 PRO A N 1
ATOM 787 C CA . PRO A 1 107 ? -21.777 13.739 27.794 1.00 92.62 107 PRO A CA 1
ATOM 788 C C . PRO A 1 107 ? -20.569 12.837 27.523 1.00 92.62 107 PRO A C 1
ATOM 790 O O . PRO A 1 107 ? -19.513 12.963 28.152 1.00 92.62 107 PRO A O 1
ATOM 793 N N . MET A 1 108 ? -20.736 11.922 26.573 1.00 94.62 108 MET A N 1
ATOM 794 C CA . MET A 1 108 ? -19.650 11.063 26.113 1.00 94.62 108 MET A CA 1
ATOM 795 C C . MET A 1 108 ? -18.677 11.853 25.240 1.00 94.62 108 MET A C 1
ATOM 797 O O . MET A 1 108 ? -19.047 12.832 24.595 1.00 94.62 108 MET A O 1
ATOM 801 N N . LEU A 1 109 ? -17.422 11.420 25.220 1.00 91.88 109 LEU A N 1
ATOM 802 C CA . LEU A 1 109 ? -16.404 11.981 24.343 1.00 91.88 109 LEU A CA 1
ATOM 803 C C . LEU A 1 109 ? -16.381 11.190 23.039 1.00 91.88 109 LEU A C 1
ATOM 805 O O . LEU A 1 109 ? -16.458 9.961 23.057 1.00 91.88 109 LEU A O 1
ATOM 809 N N . GLU A 1 110 ? -16.242 11.882 21.917 1.00 89.44 110 GLU A N 1
ATOM 810 C CA . GLU A 1 110 ? -16.063 11.249 20.614 1.00 89.44 110 GLU A CA 1
ATOM 811 C C . GLU A 1 110 ? -14.598 10.839 20.413 1.00 89.44 110 GLU A C 1
ATOM 813 O O . GLU A 1 110 ? -13.666 11.533 20.837 1.00 89.44 110 GLU A O 1
ATOM 818 N N . ARG A 1 111 ? -14.383 9.683 19.784 1.00 88.06 111 ARG A N 1
ATOM 819 C CA . ARG A 1 111 ? -13.044 9.210 19.430 1.00 88.06 111 ARG A CA 1
ATOM 820 C C . ARG A 1 111 ? -12.563 9.906 18.170 1.00 88.06 111 ARG A C 1
ATOM 822 O O . ARG A 1 111 ? -13.287 10.018 17.189 1.00 88.06 111 ARG A O 1
ATOM 829 N N . GLN A 1 112 ? -11.292 10.273 18.161 1.00 84.94 112 GLN A N 1
ATOM 830 C CA . GLN A 1 112 ? -10.612 10.704 16.943 1.00 84.94 112 GLN A CA 1
ATOM 831 C C . GLN A 1 112 ? -9.988 9.481 16.255 1.00 84.94 112 GLN A C 1
ATOM 833 O O . GLN A 1 112 ? -9.625 8.534 16.953 1.00 84.94 112 GLN A O 1
ATOM 838 N N . PRO A 1 113 ? -9.834 9.448 14.922 1.00 80.94 113 PRO A N 1
ATOM 839 C CA . PRO A 1 113 ? -9.056 8.392 14.279 1.00 80.94 113 PRO A CA 1
ATOM 840 C C . PRO A 1 113 ? -7.621 8.409 14.819 1.00 80.94 113 PRO A C 1
ATOM 842 O O . PRO A 1 113 ? -7.042 9.482 15.009 1.00 80.94 113 PRO A O 1
ATOM 845 N N . ALA A 1 114 ? -7.057 7.233 15.101 1.00 81.75 114 ALA A N 1
ATOM 846 C CA . ALA A 1 114 ? -5.665 7.157 15.520 1.00 81.75 114 ALA A CA 1
ATOM 847 C C . ALA A 1 114 ? -4.738 7.565 14.376 1.00 81.75 114 ALA A C 1
ATOM 849 O O . ALA A 1 114 ? -5.034 7.345 13.199 1.00 81.75 114 ALA A O 1
ATOM 850 N N . PHE A 1 115 ? -3.608 8.171 14.728 1.00 74.44 115 PHE A N 1
ATOM 851 C CA . PHE A 1 115 ? -2.597 8.523 13.746 1.00 74.44 115 PHE A CA 1
ATOM 852 C C . PHE A 1 115 ? -1.934 7.235 13.263 1.00 74.44 115 PHE A C 1
ATOM 854 O O . PHE A 1 115 ? -1.589 6.363 14.064 1.00 74.44 115 PHE A O 1
ATOM 861 N N . MET A 1 116 ? -1.751 7.103 11.950 1.00 62.81 116 MET A N 1
ATOM 862 C CA . MET A 1 116 ? -0.894 6.048 11.421 1.00 62.81 116 MET A CA 1
ATOM 863 C C . MET A 1 116 ? 0.547 6.348 11.823 1.00 62.81 116 MET A C 1
ATOM 865 O O . MET A 1 116 ? 1.023 7.472 11.650 1.00 62.81 116 MET A O 1
ATOM 869 N N . ARG A 1 117 ? 1.235 5.344 12.368 1.00 62.81 117 ARG A N 1
ATOM 870 C CA . ARG A 1 117 ? 2.608 5.497 12.851 1.00 62.81 117 ARG A CA 1
ATOM 871 C C . ARG A 1 117 ? 3.537 5.816 11.685 1.00 62.81 117 ARG A C 1
ATOM 873 O O . ARG A 1 117 ? 3.824 4.947 10.863 1.00 62.81 117 ARG A O 1
ATOM 880 N N . LEU A 1 118 ? 4.099 7.022 11.666 1.00 55.34 118 LEU A N 1
ATOM 881 C CA . LEU A 1 118 ? 5.201 7.403 10.772 1.00 55.34 118 LEU A CA 1
ATOM 882 C C . LEU A 1 118 ? 6.551 6.931 11.343 1.00 55.34 118 LEU A C 1
ATOM 884 O O . LEU A 1 118 ? 7.473 7.722 11.470 1.00 55.34 118 LEU A O 1
ATOM 888 N N . ALA A 1 119 ? 6.642 5.662 11.761 1.00 48.41 119 ALA A N 1
ATOM 889 C CA . ALA A 1 119 ? 7.883 4.901 11.974 1.00 48.41 119 ALA A CA 1
ATOM 890 C C . ALA A 1 119 ? 7.588 3.599 12.742 1.00 48.41 119 ALA A C 1
ATOM 892 O O . ALA A 1 119 ? 7.549 3.572 13.977 1.00 48.41 119 ALA A O 1
ATOM 893 N N . ALA A 1 120 ? 7.398 2.509 11.995 1.00 46.00 120 ALA A N 1
ATOM 894 C CA . ALA A 1 120 ? 8.094 1.229 12.177 1.00 46.00 120 ALA A CA 1
ATOM 895 C C . ALA A 1 120 ? 7.523 0.204 11.183 1.00 46.00 120 ALA A C 1
ATOM 897 O O . ALA A 1 120 ? 6.532 -0.465 11.463 1.00 46.00 120 ALA A O 1
ATOM 898 N N . GLY A 1 121 ? 8.175 0.089 10.026 1.00 59.44 121 GLY A N 1
ATOM 899 C CA . GLY A 1 121 ? 7.974 -1.006 9.079 1.00 59.44 121 GLY A CA 1
ATOM 900 C C . GLY A 1 121 ? 7.294 -0.575 7.790 1.00 59.44 121 GLY A C 1
ATOM 901 O O . GLY A 1 121 ? 6.076 -0.641 7.676 1.00 59.44 121 GLY A O 1
ATOM 902 N N . GLN A 1 122 ? 8.091 -0.181 6.801 1.00 69.81 122 GLN A N 1
ATOM 903 C CA . GLN A 1 122 ? 7.676 -0.334 5.411 1.00 69.81 122 GLN A CA 1
ATOM 904 C C . GLN A 1 122 ? 7.687 -1.834 5.100 1.00 69.81 122 GLN A C 1
ATOM 906 O O . GLN A 1 122 ? 8.601 -2.557 5.512 1.00 69.81 122 GLN A O 1
ATOM 911 N N . VAL A 1 123 ? 6.649 -2.323 4.428 1.00 84.12 123 VAL A N 1
ATOM 912 C CA . VAL A 1 123 ? 6.592 -3.723 4.009 1.00 84.12 123 VAL A CA 1
ATOM 913 C C . VAL A 1 123 ? 7.477 -3.847 2.783 1.00 84.12 123 VAL A C 1
ATOM 915 O O . VAL A 1 123 ? 7.130 -3.383 1.699 1.00 84.12 123 VAL A O 1
ATOM 918 N N . LYS A 1 124 ? 8.659 -4.429 2.974 1.00 85.81 124 LYS A N 1
ATOM 919 C CA . LYS A 1 124 ? 9.630 -4.622 1.903 1.00 85.81 124 LYS A CA 1
ATOM 920 C C . LYS A 1 124 ? 9.144 -5.714 0.957 1.00 85.81 124 LYS A C 1
ATOM 922 O O . LYS A 1 124 ? 9.095 -6.882 1.337 1.00 85.81 124 LYS A O 1
ATOM 927 N N . CYS A 1 125 ? 8.787 -5.327 -0.263 1.00 88.06 125 CYS A N 1
ATOM 928 C CA . CYS A 1 125 ? 8.329 -6.256 -1.290 1.00 88.06 125 CYS A CA 1
ATOM 929 C C . CYS A 1 125 ? 9.509 -6.934 -1.985 1.00 88.06 125 CYS A C 1
ATOM 931 O O . CYS A 1 125 ? 9.503 -8.140 -2.220 1.00 88.06 125 CYS A O 1
ATOM 933 N N . ASP A 1 126 ? 10.543 -6.152 -2.288 1.00 85.88 126 ASP A N 1
ATOM 934 C CA . ASP A 1 126 ? 11.841 -6.639 -2.740 1.00 85.88 126 ASP A CA 1
ATOM 935 C C . ASP A 1 126 ? 12.958 -5.660 -2.351 1.00 85.88 126 ASP A C 1
ATOM 937 O O . ASP A 1 126 ? 12.803 -4.834 -1.458 1.00 85.88 126 ASP A O 1
ATOM 941 N N . SER A 1 127 ? 14.129 -5.764 -2.981 1.00 75.94 127 SER A N 1
ATOM 942 C CA . SER A 1 127 ? 15.259 -4.874 -2.710 1.00 75.94 127 SER A CA 1
ATOM 943 C C . SER A 1 127 ? 14.991 -3.395 -3.001 1.00 75.94 127 SER A C 1
ATOM 945 O O . SER A 1 127 ? 15.725 -2.571 -2.465 1.00 75.94 127 SER A O 1
ATOM 947 N N . THR A 1 128 ? 14.007 -3.072 -3.843 1.00 72.38 128 THR A N 1
ATOM 948 C CA . THR A 1 128 ? 13.806 -1.729 -4.405 1.00 72.38 128 THR A CA 1
ATOM 949 C C . THR A 1 128 ? 12.397 -1.192 -4.183 1.00 72.38 128 THR A C 1
ATOM 951 O O . THR A 1 128 ? 12.218 0.014 -4.245 1.00 72.38 128 THR A O 1
ATOM 954 N N . HIS A 1 129 ? 11.414 -2.043 -3.896 1.00 84.38 129 HIS A N 1
ATOM 955 C CA . HIS A 1 129 ? 10.010 -1.691 -3.725 1.00 84.38 129 HIS A CA 1
ATOM 956 C C . HIS A 1 129 ? 9.530 -1.961 -2.310 1.00 84.38 129 HIS A C 1
ATOM 958 O O . HIS A 1 129 ? 9.791 -3.013 -1.715 1.00 84.38 129 HIS A O 1
ATOM 964 N N . GLU A 1 130 ? 8.735 -1.028 -1.818 1.00 87.62 130 GLU A N 1
ATOM 965 C CA . GLU A 1 130 ? 8.197 -1.033 -0.476 1.00 87.62 130 GLU A CA 1
ATOM 966 C C . GLU A 1 130 ? 6.739 -0.556 -0.481 1.00 87.62 130 GLU A C 1
ATOM 968 O O . GLU A 1 130 ? 6.310 0.244 -1.314 1.00 87.62 130 GLU A O 1
ATOM 973 N N . CYS A 1 131 ? 5.968 -1.086 0.462 1.00 88.44 131 CYS A N 1
ATOM 974 C CA . CYS A 1 131 ? 4.601 -0.678 0.746 1.00 88.44 131 CYS A CA 1
ATOM 975 C C . CYS A 1 131 ? 4.508 -0.045 2.132 1.00 88.44 131 CYS A C 1
ATOM 977 O O . CYS A 1 131 ? 5.387 -0.219 2.984 1.00 88.44 131 CYS A O 1
ATOM 979 N N . GLN A 1 132 ? 3.436 0.709 2.373 1.00 82.56 132 GLN A N 1
ATOM 980 C CA . GLN A 1 132 ? 3.223 1.319 3.680 1.00 82.56 132 GLN A CA 1
ATOM 981 C C . GLN A 1 132 ? 2.975 0.226 4.724 1.00 82.56 132 GLN A C 1
ATOM 983 O O . GLN A 1 132 ? 2.605 -0.905 4.396 1.00 82.56 132 GLN A O 1
ATOM 988 N N . SER A 1 133 ? 3.194 0.555 5.996 1.00 77.56 133 SER A N 1
ATOM 989 C CA . SER A 1 133 ? 2.913 -0.386 7.080 1.00 77.56 133 SER A CA 1
ATOM 990 C C . SER A 1 133 ? 1.455 -0.851 7.018 1.00 77.56 133 SER A C 1
ATOM 992 O O . SER A 1 133 ? 0.555 -0.048 6.782 1.00 77.56 133 SER A O 1
ATOM 994 N N . GLY A 1 134 ? 1.227 -2.152 7.199 1.00 76.62 134 GLY A N 1
ATOM 995 C CA . GLY A 1 134 ? -0.110 -2.748 7.128 1.00 76.62 134 GLY A CA 1
ATOM 996 C C . GLY A 1 134 ? -0.629 -3.036 5.715 1.00 76.62 134 GLY A C 1
ATOM 997 O O . GLY A 1 134 ? -1.750 -3.509 5.588 1.00 76.62 134 GLY A O 1
ATOM 998 N N . GLN A 1 135 ? 0.159 -2.807 4.662 1.00 89.06 135 GLN A N 1
ATOM 999 C CA . GLN A 1 135 ? -0.193 -3.198 3.292 1.00 89.06 135 GLN A CA 1
ATOM 1000 C C . GLN A 1 135 ? 0.409 -4.555 2.899 1.00 89.06 135 GLN A C 1
ATOM 1002 O O . GLN A 1 135 ? 1.337 -5.051 3.537 1.00 89.06 135 GLN A O 1
ATOM 1007 N N . THR A 1 136 ? -0.094 -5.150 1.814 1.00 92.94 136 THR A N 1
ATOM 1008 C CA . THR A 1 136 ? 0.421 -6.422 1.272 1.00 92.94 136 THR A CA 1
ATOM 1009 C C . THR A 1 136 ? 1.040 -6.236 -0.107 1.00 92.94 136 THR A C 1
ATOM 1011 O O . THR A 1 136 ? 0.416 -5.659 -0.993 1.00 92.94 136 THR A O 1
ATOM 1014 N N . CYS A 1 137 ? 2.245 -6.764 -0.310 1.00 94.88 137 CYS A N 1
ATOM 1015 C CA . CYS A 1 137 ? 2.931 -6.736 -1.598 1.00 94.88 137 CYS A CA 1
ATOM 1016 C C . CYS A 1 137 ? 2.332 -7.754 -2.579 1.00 94.88 137 CYS A C 1
ATOM 1018 O O . CYS A 1 137 ? 2.337 -8.954 -2.312 1.00 94.88 137 CYS A O 1
ATOM 1020 N N . CYS A 1 138 ? 1.894 -7.293 -3.748 1.00 96.19 138 CYS A N 1
ATOM 1021 C CA . CYS A 1 138 ? 1.382 -8.128 -4.831 1.00 96.19 138 CYS A CA 1
ATOM 1022 C C . CYS A 1 138 ? 1.998 -7.743 -6.176 1.00 96.19 138 CYS A C 1
ATOM 1024 O O . CYS A 1 138 ? 2.286 -6.578 -6.433 1.00 96.19 138 CYS A O 1
ATOM 1026 N N . LYS A 1 139 ? 2.184 -8.714 -7.074 1.00 93.19 139 LYS A N 1
ATOM 1027 C CA . LYS A 1 139 ? 2.738 -8.448 -8.408 1.00 93.19 139 LYS A CA 1
ATOM 1028 C C . LYS A 1 139 ? 1.714 -7.809 -9.345 1.00 93.19 139 LYS A C 1
ATOM 1030 O O . LYS A 1 139 ? 0.581 -8.284 -9.450 1.00 93.19 139 LYS A O 1
ATOM 1035 N N . LEU A 1 140 ? 2.159 -6.771 -10.049 1.00 89.31 140 LEU A N 1
ATOM 1036 C CA . LEU A 1 140 ? 1.450 -6.136 -11.158 1.00 89.31 140 LEU A CA 1
ATOM 1037 C C . LEU A 1 140 ? 1.738 -6.870 -12.474 1.00 89.31 140 LEU A C 1
ATOM 1039 O O . LEU A 1 140 ? 2.701 -7.633 -12.571 1.00 89.31 140 LEU A O 1
ATOM 1043 N N . ALA A 1 141 ? 0.943 -6.590 -13.510 1.00 82.88 141 ALA A N 1
ATOM 1044 C CA . ALA A 1 141 ? 1.104 -7.199 -14.835 1.00 82.88 141 ALA A CA 1
ATOM 1045 C C . ALA A 1 141 ? 2.455 -6.845 -15.484 1.00 82.88 141 ALA A C 1
ATOM 1047 O O . ALA A 1 141 ? 2.979 -7.601 -16.296 1.00 82.88 141 ALA A O 1
ATOM 1048 N N . SER A 1 142 ? 3.048 -5.715 -15.084 1.00 79.50 142 SER A N 1
ATOM 1049 C CA . SER A 1 142 ? 4.388 -5.286 -15.497 1.00 79.50 142 SER A CA 1
ATOM 1050 C C . SER A 1 142 ? 5.524 -6.129 -14.904 1.00 79.50 142 SER A C 1
ATOM 1052 O O . SER A 1 142 ? 6.665 -5.997 -15.334 1.00 79.50 142 SER A O 1
ATOM 1054 N N . GLY A 1 143 ? 5.245 -6.962 -13.895 1.00 79.38 143 GLY A N 1
ATOM 1055 C CA . GLY A 1 143 ? 6.260 -7.665 -13.107 1.00 79.38 143 GLY A CA 1
ATOM 1056 C C . GLY A 1 143 ? 6.816 -6.852 -11.930 1.00 79.38 143 GLY A C 1
ATOM 1057 O O . GLY A 1 143 ? 7.497 -7.426 -11.072 1.00 79.38 143 GLY A O 1
ATOM 1058 N N . ASN A 1 144 ? 6.482 -5.560 -11.826 1.00 81.81 144 ASN A N 1
ATOM 1059 C CA . ASN A 1 144 ? 6.802 -4.725 -10.665 1.00 81.81 144 ASN A CA 1
ATOM 1060 C C . ASN A 1 144 ? 5.850 -5.008 -9.491 1.00 81.81 144 ASN A C 1
ATOM 1062 O O . ASN A 1 144 ? 4.895 -5.787 -9.602 1.00 81.81 144 ASN A O 1
ATOM 1066 N N . TRP A 1 145 ? 6.143 -4.415 -8.335 1.00 92.06 145 TRP A N 1
ATOM 1067 C CA . TRP A 1 145 ? 5.327 -4.573 -7.134 1.00 92.06 145 TRP A CA 1
ATOM 1068 C C . TRP A 1 145 ? 4.243 -3.506 -7.025 1.00 92.06 145 TRP A C 1
ATOM 1070 O O . TRP A 1 145 ? 4.443 -2.341 -7.362 1.00 92.06 145 TRP A O 1
ATOM 1080 N N . GLY A 1 146 ? 3.097 -3.935 -6.518 1.00 92.94 146 GLY A N 1
ATOM 1081 C CA . GLY A 1 146 ? 2.011 -3.100 -6.044 1.00 92.94 146 GLY A CA 1
ATOM 1082 C C . GLY A 1 146 ? 1.652 -3.450 -4.603 1.00 92.94 146 GLY A C 1
ATOM 1083 O O . GLY A 1 146 ? 2.005 -4.513 -4.093 1.00 92.94 146 GLY A O 1
ATOM 1084 N N . CYS A 1 147 ? 0.930 -2.549 -3.962 1.00 94.56 147 CYS A N 1
ATOM 1085 C CA . CYS A 1 147 ? 0.463 -2.623 -2.597 1.00 94.56 147 CYS A CA 1
ATOM 1086 C C . CYS A 1 147 ? -1.051 -2.803 -2.586 1.00 94.56 147 CYS A C 1
ATOM 1088 O O . CYS A 1 147 ? -1.788 -1.995 -3.153 1.00 94.56 147 CYS A O 1
ATOM 1090 N N . CYS A 1 148 ? -1.516 -3.845 -1.906 1.00 95.31 148 CYS A N 1
ATOM 1091 C CA . CYS A 1 148 ? -2.910 -3.960 -1.512 1.00 95.31 148 CYS A CA 1
ATOM 1092 C C . CYS A 1 148 ? -3.120 -3.206 -0.191 1.00 95.31 148 CYS A C 1
ATOM 1094 O O . CYS A 1 148 ? -2.299 -3.366 0.718 1.00 95.31 148 CYS A O 1
ATOM 1096 N N . PRO A 1 149 ? -4.221 -2.451 -0.036 1.00 89.31 149 PRO A N 1
ATOM 1097 C CA . PRO A 1 149 ? -4.44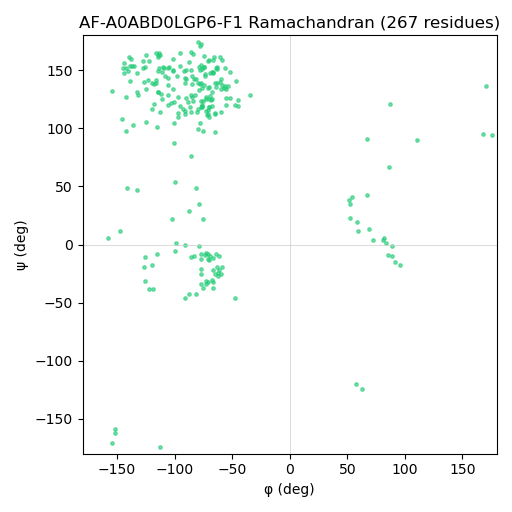2 -1.598 1.136 1.00 89.31 149 PRO A CA 1
ATOM 1098 C C . PRO A 1 149 ? -4.549 -2.324 2.484 1.00 89.31 149 PRO A C 1
ATOM 1100 O O . PRO A 1 149 ? -4.414 -1.685 3.521 1.00 89.31 149 PRO A O 1
ATOM 1103 N N . GLN A 1 150 ? -4.836 -3.628 2.478 1.00 85.25 150 GLN A N 1
ATOM 1104 C CA . GLN A 1 150 ? -5.066 -4.429 3.682 1.00 85.25 150 GLN A CA 1
ATOM 1105 C C . GLN A 1 150 ? -3.875 -5.350 3.996 1.00 85.25 150 GLN A C 1
ATOM 1107 O O . GLN A 1 150 ? -3.184 -5.802 3.070 1.00 85.25 150 GLN A O 1
ATOM 1112 N N . PRO A 1 151 ? -3.659 -5.688 5.278 1.00 85.94 151 PRO A N 1
ATOM 1113 C CA . PRO A 1 151 ? -2.639 -6.645 5.675 1.00 85.94 151 PRO A CA 1
ATOM 1114 C C . PRO A 1 151 ? -3.085 -8.064 5.323 1.00 85.94 151 PRO A C 1
ATOM 1116 O O . PRO A 1 151 ? -4.267 -8.399 5.409 1.00 85.94 151 PRO A O 1
ATOM 1119 N N . GLU A 1 152 ? -2.124 -8.904 4.939 1.00 87.75 152 GLU A N 1
ATOM 1120 C CA . GLU A 1 152 ? -2.356 -10.304 4.558 1.00 87.75 152 GLU A CA 1
ATOM 1121 C C . GLU A 1 152 ? -3.446 -10.466 3.476 1.00 87.75 152 GLU A C 1
ATOM 1123 O O . GLU A 1 152 ? -4.226 -11.423 3.482 1.00 87.75 152 GLU A O 1
ATOM 1128 N N . ALA A 1 153 ? -3.520 -9.503 2.554 1.00 93.25 153 ALA A N 1
ATOM 1129 C CA . ALA A 1 153 ? -4.452 -9.532 1.437 1.00 93.25 153 ALA A CA 1
ATOM 1130 C C . ALA A 1 153 ? -4.103 -10.668 0.464 1.00 93.25 153 ALA A C 1
ATOM 1132 O O . ALA A 1 153 ? -2.939 -11.013 0.253 1.00 93.25 153 ALA A O 1
ATOM 1133 N N . VAL A 1 154 ? -5.123 -11.222 -0.182 1.00 96.38 154 VAL A N 1
ATOM 1134 C CA . VAL A 1 154 ? -4.960 -12.237 -1.221 1.00 96.38 154 VAL A CA 1
ATOM 1135 C C . VAL A 1 154 ? -4.749 -11.540 -2.562 1.00 96.38 154 VAL A C 1
ATOM 1137 O O . VAL A 1 154 ? -5.620 -10.807 -3.031 1.00 96.38 154 VAL A O 1
ATOM 1140 N N . CYS A 1 155 ? -3.591 -11.759 -3.187 1.00 96.31 155 CYS A N 1
ATOM 1141 C CA . CYS A 1 155 ? -3.283 -11.224 -4.511 1.00 96.31 155 CYS A CA 1
ATOM 1142 C C . CYS A 1 155 ? -4.081 -11.974 -5.587 1.00 96.31 155 CYS A C 1
ATOM 1144 O O . CYS A 1 155 ? -3.828 -13.157 -5.820 1.00 96.31 155 CYS A O 1
ATOM 1146 N N . CYS A 1 156 ? -4.994 -11.297 -6.284 1.00 94.62 156 CYS A N 1
ATOM 1147 C CA . CYS A 1 156 ? -5.705 -11.918 -7.397 1.00 94.62 156 CYS A CA 1
ATOM 1148 C C . CYS A 1 156 ? -4.790 -12.072 -8.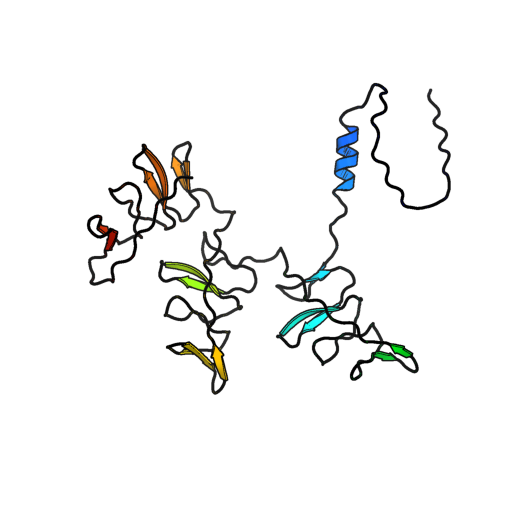622 1.00 94.62 156 CYS A C 1
ATOM 1150 O O . CYS A 1 156 ? -3.905 -11.242 -8.871 1.00 94.62 156 CYS A O 1
ATOM 1152 N N . SER A 1 157 ? -5.024 -13.143 -9.386 1.00 91.44 157 SER A N 1
ATOM 1153 C CA . SER A 1 157 ? -4.257 -13.533 -10.579 1.00 91.44 157 SER A CA 1
ATOM 1154 C C . SER A 1 157 ? -4.476 -12.622 -11.787 1.00 91.44 157 SER A C 1
ATOM 1156 O O . SER A 1 157 ? -3.783 -12.750 -12.787 1.00 91.44 157 SER A O 1
ATOM 1158 N N . ASP A 1 158 ? -5.425 -11.695 -11.701 1.00 90.94 158 ASP A N 1
ATOM 1159 C CA . ASP A 1 158 ? -5.652 -10.656 -12.706 1.00 90.94 158 ASP A CA 1
ATOM 1160 C C . ASP A 1 158 ? -4.571 -9.563 -12.708 1.00 90.94 158 ASP A C 1
ATOM 1162 O O . ASP A 1 158 ? -4.578 -8.687 -13.566 1.00 90.94 158 ASP A O 1
ATOM 1166 N N . HIS A 1 159 ? -3.656 -9.592 -11.732 1.00 89.50 159 HIS A N 1
ATOM 1167 C CA . HIS A 1 159 ? -2.601 -8.603 -11.529 1.00 89.50 159 HIS A CA 1
ATOM 1168 C C . HIS A 1 159 ? -3.069 -7.158 -11.291 1.00 89.50 159 HIS A C 1
ATOM 1170 O O . HIS A 1 159 ? -2.232 -6.261 -11.207 1.00 89.50 159 HIS A O 1
ATOM 1176 N N . VAL A 1 160 ? -4.366 -6.945 -11.053 1.00 90.56 160 VAL A N 1
ATOM 1177 C CA . VAL A 1 160 ? -4.971 -5.626 -10.799 1.00 90.56 160 VAL A CA 1
ATOM 1178 C C . VAL A 1 160 ? -5.619 -5.565 -9.420 1.00 90.56 160 VAL A C 1
ATOM 1180 O O . VAL A 1 160 ? -5.425 -4.577 -8.722 1.00 90.56 160 VAL A O 1
ATOM 1183 N N . HIS A 1 161 ? -6.270 -6.636 -8.956 1.00 94.31 161 HIS A N 1
ATOM 1184 C CA . HIS A 1 161 ? -7.079 -6.589 -7.736 1.00 94.31 161 HIS A CA 1
ATOM 1185 C C . HIS A 1 161 ? -6.574 -7.480 -6.595 1.00 94.31 161 HIS A C 1
ATOM 1187 O O . HIS A 1 161 ? -5.735 -8.368 -6.766 1.00 94.31 161 HIS A O 1
ATOM 1193 N N . CYS A 1 162 ? -7.078 -7.239 -5.394 1.00 96.00 162 CYS A N 1
ATOM 1194 C CA . CYS A 1 162 ? -6.787 -8.003 -4.194 1.00 96.00 162 CYS A CA 1
ATOM 1195 C C . CYS A 1 162 ? -8.058 -8.256 -3.396 1.00 96.00 162 CYS A C 1
ATOM 1197 O O . CYS A 1 162 ? -8.977 -7.437 -3.393 1.00 96.00 162 CYS A O 1
ATOM 1199 N N . CYS A 1 163 ? -8.052 -9.333 -2.622 1.00 96.19 163 CYS A N 1
ATOM 1200 C CA . CYS A 1 163 ? -9.104 -9.635 -1.665 1.00 96.19 163 CYS A CA 1
ATOM 1201 C C . CYS A 1 163 ? -8.626 -9.477 -0.217 1.00 96.19 163 CYS A C 1
ATOM 1203 O O . CYS A 1 163 ? -7.434 -9.637 0.056 1.00 96.19 163 CYS A O 1
ATOM 1205 N N . PRO A 1 164 ? -9.529 -9.177 0.735 1.00 94.12 164 PRO A N 1
ATOM 1206 C CA . PRO A 1 164 ? -9.185 -9.173 2.153 1.00 94.12 164 PRO A CA 1
ATOM 1207 C C . PRO A 1 164 ? -8.700 -10.550 2.626 1.00 94.12 164 PRO A C 1
ATOM 1209 O O . PRO A 1 164 ? -8.977 -11.578 2.001 1.00 94.12 164 PRO A O 1
ATOM 1212 N N . LYS A 1 165 ? -8.005 -10.584 3.766 1.00 93.50 165 LYS A N 1
ATOM 1213 C CA . LYS A 1 165 ? -7.509 -11.829 4.363 1.00 93.50 165 LYS A CA 1
ATOM 1214 C C . LYS A 1 165 ? -8.631 -12.865 4.509 1.00 93.50 165 LYS A C 1
ATOM 1216 O O . LYS A 1 165 ? -9.658 -12.619 5.142 1.00 93.50 165 LYS A O 1
ATOM 1221 N N . GLY A 1 166 ? -8.397 -14.060 3.970 1.00 90.62 166 GLY A N 1
ATOM 1222 C CA . GLY A 1 166 ? -9.320 -15.192 4.067 1.00 90.62 166 GLY A CA 1
ATOM 1223 C C . GLY A 1 166 ? -10.472 -15.184 3.060 1.00 90.62 166 GLY A C 1
ATOM 1224 O O . GLY A 1 166 ? -11.330 -16.056 3.162 1.00 90.62 166 GLY A O 1
ATOM 1225 N N . PHE A 1 167 ? -10.496 -14.245 2.111 1.00 94.56 167 PHE A N 1
ATOM 1226 C CA . PHE A 1 167 ? -11.383 -14.290 0.949 1.00 94.56 167 PHE A CA 1
ATOM 1227 C C . PHE A 1 167 ? -10.675 -14.895 -0.266 1.00 94.56 167 PHE A C 1
ATOM 1229 O O . PHE A 1 167 ? -9.455 -14.814 -0.401 1.00 94.56 167 PHE A O 1
ATOM 1236 N N . THR A 1 168 ? -11.447 -15.477 -1.179 1.00 94.69 168 THR A N 1
ATOM 1237 C CA . THR A 1 168 ? -10.971 -15.995 -2.464 1.00 94.69 168 THR A CA 1
ATOM 1238 C C . THR A 1 168 ? -11.391 -15.061 -3.592 1.00 94.69 168 THR A C 1
ATOM 1240 O O . THR A 1 168 ? -12.522 -14.580 -3.610 1.00 94.69 168 THR A O 1
ATOM 1243 N N . CYS A 1 169 ? -10.472 -14.803 -4.525 1.00 94.44 169 CYS A N 1
ATOM 1244 C CA . CYS A 1 169 ? -10.757 -14.010 -5.714 1.00 94.44 169 CYS A CA 1
ATOM 1245 C C . CYS A 1 169 ? -11.681 -14.789 -6.652 1.00 94.44 169 CYS A C 1
ATOM 1247 O O . CYS A 1 169 ? -11.295 -15.837 -7.170 1.00 94.44 169 CYS A O 1
ATOM 1249 N N . GLU A 1 170 ? -12.870 -14.253 -6.899 1.00 91.69 170 GLU A N 1
ATOM 1250 C CA . GLU A 1 170 ? -13.799 -14.758 -7.894 1.00 91.69 170 GLU A CA 1
ATOM 1251 C C . GLU A 1 170 ? -13.960 -13.766 -9.028 1.00 91.69 170 GLU A C 1
ATOM 1253 O O . GLU A 1 170 ? -14.485 -12.659 -8.889 1.00 91.69 170 GLU A O 1
ATOM 1258 N N . LEU A 1 171 ? -13.495 -14.205 -10.192 1.00 80.56 171 LEU A N 1
ATOM 1259 C CA . LEU A 1 171 ? -13.727 -13.488 -11.426 1.00 80.56 171 LEU A CA 1
ATOM 1260 C C . LEU A 1 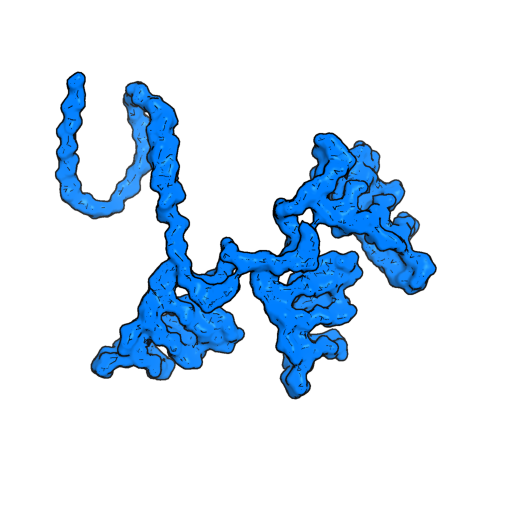171 ? -15.237 -13.502 -11.725 1.00 80.56 171 LEU A C 1
ATOM 1262 O O . LEU A 1 171 ? -15.882 -14.540 -11.555 1.00 80.56 171 LEU A O 1
ATOM 1266 N N . PRO A 1 172 ? -15.808 -12.381 -12.187 1.00 76.31 172 PRO A N 1
ATOM 1267 C CA . PRO A 1 172 ? -15.096 -11.237 -12.750 1.00 76.31 172 PRO A CA 1
ATOM 1268 C C . PRO A 1 172 ? -14.876 -10.045 -11.807 1.00 76.31 172 PRO A C 1
ATOM 1270 O O . PRO A 1 172 ? -14.248 -9.099 -12.269 1.00 76.31 172 PRO A O 1
ATOM 1273 N N . SER A 1 173 ? -15.405 -10.015 -10.571 1.00 79.94 173 SER A N 1
ATOM 1274 C CA . SER A 1 173 ? -15.408 -8.754 -9.800 1.00 79.94 173 SER A CA 1
ATOM 1275 C C . SER A 1 173 ? -15.517 -8.815 -8.272 1.00 79.94 173 SER A C 1
ATOM 1277 O O . SER A 1 173 ? -15.674 -7.763 -7.647 1.00 79.94 173 SER A O 1
ATOM 1279 N N . HIS A 1 174 ? -15.496 -9.985 -7.633 1.00 90.31 174 HIS A N 1
ATOM 1280 C CA . HIS A 1 174 ? -15.765 -10.056 -6.192 1.00 90.31 174 HIS A CA 1
ATOM 1281 C C . HIS A 1 174 ? -14.860 -11.028 -5.447 1.00 90.31 174 HIS A C 1
ATOM 1283 O O . HIS A 1 174 ? -14.226 -11.921 -5.997 1.00 90.31 174 HIS A O 1
ATOM 1289 N N . CYS A 1 175 ? -14.809 -10.825 -4.142 1.00 94.88 175 CYS A N 1
ATOM 1290 C CA . CYS A 1 175 ? -14.131 -11.668 -3.184 1.00 94.88 175 CYS A CA 1
ATOM 1291 C C . CYS A 1 175 ? -15.187 -12.459 -2.421 1.00 94.88 175 CYS A C 1
ATOM 1293 O O . CYS A 1 175 ? -16.117 -11.858 -1.880 1.00 94.88 175 CYS A O 1
ATOM 1295 N N . ARG A 1 176 ? -15.044 -13.785 -2.339 1.00 95.00 176 ARG A N 1
ATOM 1296 C CA . ARG A 1 176 ? -15.985 -14.643 -1.603 1.00 95.00 176 ARG A CA 1
ATOM 1297 C C . ARG A 1 176 ? -15.328 -15.348 -0.422 1.00 95.00 176 ARG A C 1
ATOM 1299 O O . ARG A 1 176 ? -14.186 -15.801 -0.518 1.00 95.00 176 ARG A O 1
ATOM 1306 N N . LYS A 1 177 ? -16.064 -15.469 0.681 1.00 94.81 177 LYS A N 1
ATOM 1307 C CA . LYS A 1 177 ? -15.728 -16.322 1.825 1.00 94.81 177 LYS A CA 1
ATOM 1308 C C . LYS A 1 177 ? -17.007 -16.955 2.378 1.00 94.81 177 LYS A C 1
ATOM 1310 O O . LYS A 1 177 ? -17.727 -16.332 3.146 1.00 94.81 177 LYS A O 1
ATOM 1315 N N . GLY A 1 178 ? -17.292 -18.199 1.994 1.00 90.38 178 GLY A N 1
ATOM 1316 C CA . GLY A 1 178 ? -18.600 -18.801 2.280 1.00 90.38 178 GLY A CA 1
ATOM 1317 C C . GLY A 1 178 ? -19.706 -18.016 1.571 1.00 90.38 178 GLY A C 1
ATOM 1318 O O . GLY A 1 178 ? -19.610 -17.815 0.362 1.00 90.38 178 GLY A O 1
ATOM 1319 N N . ASP A 1 179 ? -20.692 -17.537 2.327 1.00 91.19 179 ASP A N 1
ATOM 1320 C CA . ASP A 1 179 ? -21.790 -16.707 1.811 1.00 91.19 179 ASP A CA 1
ATOM 1321 C C . ASP A 1 179 ? -21.446 -15.205 1.759 1.00 91.19 179 ASP A C 1
ATOM 1323 O O . ASP A 1 179 ? -22.166 -14.425 1.134 1.00 91.19 179 ASP A O 1
ATOM 1327 N N . ASP A 1 180 ? -20.332 -14.784 2.372 1.00 90.31 180 ASP A N 1
ATOM 1328 C CA . ASP A 1 180 ? -19.903 -13.386 2.361 1.00 90.31 180 ASP A CA 1
ATOM 1329 C C . ASP A 1 180 ? -19.294 -13.024 1.001 1.00 90.31 180 ASP A C 1
ATOM 1331 O O . ASP A 1 180 ? -18.270 -13.585 0.591 1.00 90.31 180 ASP A O 1
ATOM 1335 N N . VAL A 1 181 ? -19.898 -12.045 0.323 1.00 93.50 181 VAL A N 1
ATOM 1336 C CA . VAL A 1 181 ? -19.426 -11.489 -0.952 1.00 93.50 181 VAL A CA 1
ATOM 1337 C C . VAL A 1 181 ? -19.095 -10.014 -0.763 1.00 93.50 181 VAL A C 1
ATOM 1339 O O . VAL A 1 181 ? -19.958 -9.218 -0.396 1.00 93.50 181 VAL A O 1
ATOM 1342 N N . VAL A 1 182 ? -17.846 -9.639 -1.036 1.00 90.00 182 VAL A N 1
ATOM 1343 C CA . VAL A 1 182 ? -17.380 -8.248 -0.951 1.00 90.00 182 VAL A CA 1
ATOM 1344 C C . VAL A 1 182 ? -16.697 -7.821 -2.250 1.00 90.00 182 VAL A C 1
ATOM 1346 O O . VAL A 1 182 ? -16.123 -8.665 -2.943 1.00 90.00 182 VAL A O 1
ATOM 1349 N N . PRO A 1 183 ? -16.720 -6.526 -2.602 1.00 91.31 183 PRO A N 1
ATOM 1350 C CA . PRO A 1 183 ? -15.927 -6.019 -3.712 1.00 91.31 183 PRO A CA 1
ATOM 1351 C C . PRO A 1 183 ? -14.436 -6.265 -3.474 1.00 91.31 183 PRO A C 1
ATOM 1353 O O . PRO A 1 183 ? -13.938 -6.139 -2.352 1.00 91.31 183 PRO A O 1
ATOM 1356 N N . TRP A 1 184 ? -13.715 -6.594 -4.539 1.00 93.81 184 TRP A N 1
ATOM 1357 C CA . TRP A 1 184 ? -12.258 -6.595 -4.513 1.00 93.81 184 TRP A CA 1
ATOM 1358 C C . TRP A 1 184 ? -11.685 -5.173 -4.425 1.00 93.81 184 TRP A C 1
ATOM 1360 O O . TRP A 1 184 ? -12.346 -4.183 -4.736 1.00 93.81 184 TRP A O 1
ATOM 1370 N N . MET A 1 185 ? -10.445 -5.071 -3.963 1.00 93.25 185 MET A N 1
ATOM 1371 C CA . MET A 1 185 ? -9.693 -3.819 -3.874 1.00 93.25 185 MET A CA 1
ATOM 1372 C C . MET A 1 185 ? -8.704 -3.730 -5.029 1.00 93.25 185 MET A C 1
ATOM 1374 O O . MET A 1 185 ? -8.182 -4.752 -5.460 1.00 93.25 185 MET A O 1
ATOM 1378 N N . GLU A 1 186 ? -8.374 -2.529 -5.486 1.00 91.56 186 GLU A N 1
ATOM 1379 C CA . GLU A 1 186 ? -7.333 -2.332 -6.499 1.00 91.56 186 GLU A CA 1
ATOM 1380 C C . GLU A 1 186 ? -5.930 -2.267 -5.873 1.00 91.56 186 GLU A C 1
ATOM 1382 O O . GLU A 1 186 ? -5.733 -1.745 -4.771 1.00 91.56 186 GLU A O 1
ATOM 1387 N N . LYS A 1 187 ? -4.940 -2.805 -6.591 1.00 91.38 187 LYS A N 1
ATOM 1388 C CA . LYS A 1 187 ? -3.515 -2.647 -6.284 1.00 91.38 187 LYS A CA 1
ATOM 1389 C C . LYS A 1 187 ? -3.074 -1.233 -6.658 1.00 91.38 187 LYS A C 1
ATOM 1391 O O . LYS A 1 187 ? -3.354 -0.763 -7.756 1.00 91.38 187 LYS A O 1
ATOM 1396 N N . VAL A 1 188 ? -2.274 -0.604 -5.805 1.00 89.88 188 VAL A N 1
ATOM 1397 C CA . VAL A 1 188 ? -1.569 0.650 -6.127 1.00 89.88 188 VAL A CA 1
ATOM 1398 C C . VAL A 1 188 ? -0.090 0.334 -6.360 1.00 89.88 188 VAL A C 1
ATOM 1400 O O . VAL A 1 188 ? 0.424 -0.535 -5.667 1.00 89.88 188 VAL A O 1
ATOM 1403 N N . PRO A 1 189 ? 0.637 0.969 -7.295 1.00 88.38 189 PRO A N 1
ATOM 1404 C CA . PRO A 1 189 ? 2.079 0.751 -7.428 1.00 88.38 189 PRO A CA 1
ATOM 1405 C C . PRO A 1 189 ? 2.833 0.964 -6.107 1.00 88.38 189 PRO A C 1
ATOM 1407 O O . PRO A 1 189 ? 2.557 1.914 -5.375 1.00 88.38 189 PRO A O 1
ATOM 1410 N N . ALA A 1 190 ? 3.774 0.070 -5.802 1.00 87.69 190 ALA A N 1
ATOM 1411 C CA . ALA A 1 190 ? 4.634 0.202 -4.632 1.00 87.69 190 ALA A CA 1
ATOM 1412 C C . ALA A 1 190 ? 5.601 1.374 -4.816 1.00 87.69 190 ALA A C 1
ATOM 1414 O O . ALA A 1 190 ? 6.026 1.664 -5.938 1.00 87.69 190 ALA A O 1
ATOM 1415 N N . PHE A 1 191 ? 5.962 2.043 -3.722 1.00 82.69 191 PHE A N 1
ATOM 1416 C CA . PHE A 1 191 ? 6.967 3.096 -3.795 1.00 82.69 191 PHE A CA 1
ATOM 1417 C C . PHE A 1 191 ? 8.365 2.484 -3.849 1.00 82.69 191 PHE A C 1
ATOM 1419 O O . PHE A 1 191 ? 8.610 1.380 -3.359 1.00 82.69 191 PHE A O 1
ATOM 1426 N N . VAL A 1 192 ? 9.287 3.215 -4.468 1.00 76.50 192 VAL A N 1
ATOM 1427 C CA . VAL A 1 192 ? 10.693 2.824 -4.531 1.00 76.50 192 VAL A CA 1
ATOM 1428 C C . VAL A 1 192 ? 11.366 3.257 -3.231 1.00 76.50 192 VAL A C 1
ATOM 1430 O O . VAL A 1 192 ? 11.213 4.401 -2.808 1.00 76.50 192 VAL A O 1
ATOM 1433 N N . SER A 1 193 ? 12.070 2.338 -2.575 1.00 69.25 193 SER A N 1
ATOM 1434 C CA . SER A 1 193 ? 12.771 2.602 -1.315 1.00 69.25 193 SER A CA 1
ATOM 1435 C C . SER A 1 193 ? 13.879 3.643 -1.510 1.00 69.25 193 SER A C 1
ATOM 1437 O O . SER A 1 193 ? 14.614 3.596 -2.493 1.00 69.25 193 SER A O 1
ATOM 1439 N N . GLU A 1 194 ? 14.032 4.573 -0.564 1.00 57.91 194 GLU A N 1
ATOM 1440 C CA . GLU A 1 194 ? 15.072 5.616 -0.621 1.00 57.91 194 GLU A CA 1
ATOM 1441 C C . GLU A 1 194 ? 16.472 5.094 -0.236 1.00 57.91 194 GLU A C 1
ATOM 1443 O O . GLU A 1 194 ? 17.479 5.741 -0.504 1.00 57.91 194 GLU A O 1
ATOM 1448 N N . ASN A 1 195 ? 16.575 3.890 0.343 1.00 52.09 195 ASN A N 1
ATOM 1449 C CA . ASN A 1 195 ? 17.844 3.295 0.804 1.00 52.09 195 ASN A CA 1
ATOM 1450 C C . ASN A 1 195 ? 18.590 2.503 -0.286 1.00 52.09 195 ASN A C 1
ATOM 1452 O O . ASN A 1 195 ? 19.291 1.520 -0.023 1.00 52.09 195 ASN A O 1
ATOM 1456 N N . VAL A 1 196 ? 18.401 2.894 -1.537 1.00 53.47 196 VAL A N 1
ATOM 1457 C CA . VAL A 1 196 ? 18.600 2.029 -2.692 1.00 53.47 196 VAL A CA 1
ATOM 1458 C C . VAL A 1 196 ? 19.75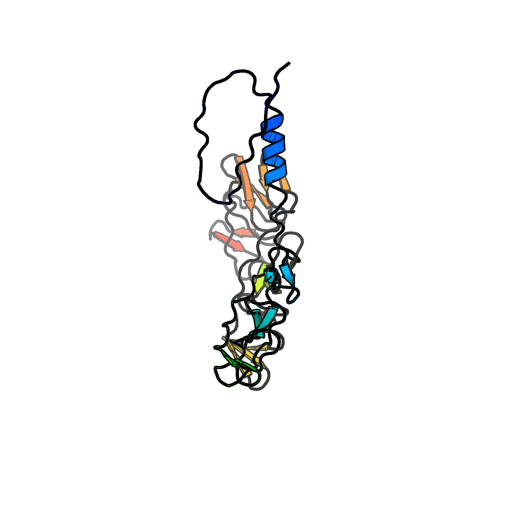3 2.581 -3.529 1.00 53.47 196 VAL A C 1
ATOM 1460 O O . VAL A 1 196 ? 19.606 3.564 -4.247 1.00 53.47 196 VAL A O 1
ATOM 1463 N N . LYS A 1 197 ? 20.936 1.964 -3.370 1.00 53.97 197 LYS A N 1
ATOM 1464 C CA . LYS A 1 197 ? 22.199 2.344 -4.032 1.00 53.97 197 LYS A CA 1
ATOM 1465 C C . LYS A 1 197 ? 21.982 2.629 -5.519 1.00 53.97 197 LYS A C 1
ATOM 1467 O O . LYS A 1 197 ? 21.596 1.731 -6.265 1.00 53.97 197 LYS A O 1
ATOM 1472 N N . ALA A 1 198 ? 22.267 3.842 -5.965 1.00 61.19 198 ALA A N 1
ATOM 1473 C CA . ALA A 1 198 ? 22.082 4.176 -7.364 1.00 61.19 198 ALA A CA 1
ATOM 1474 C C . ALA A 1 198 ? 22.941 3.264 -8.270 1.00 61.19 198 ALA A C 1
ATOM 1476 O O . ALA A 1 198 ? 24.105 2.974 -7.976 1.00 61.19 198 ALA A O 1
ATOM 1477 N N . VAL A 1 199 ? 22.343 2.742 -9.343 1.00 74.06 199 VAL A N 1
ATOM 1478 C CA . VAL A 1 199 ? 23.054 2.096 -10.446 1.00 74.06 199 VAL A CA 1
ATOM 1479 C C . VAL A 1 199 ? 23.796 3.200 -11.170 1.00 74.06 199 VAL A C 1
ATOM 1481 O O . VAL A 1 199 ? 23.186 4.052 -11.813 1.00 74.06 199 VAL A O 1
ATOM 1484 N N . GLN A 1 200 ? 25.116 3.197 -11.042 1.00 80.31 200 GLN A N 1
ATOM 1485 C CA . GLN A 1 200 ? 25.937 4.175 -11.728 1.00 80.31 200 GLN A CA 1
ATOM 1486 C C . GLN A 1 200 ? 25.925 3.880 -13.237 1.00 80.31 200 GLN A C 1
ATOM 1488 O O . GLN A 1 200 ? 26.351 2.803 -13.659 1.00 80.31 200 GLN A O 1
ATOM 1493 N N . CYS A 1 201 ? 25.420 4.818 -14.038 1.00 82.12 201 CYS A N 1
ATOM 1494 C CA . CYS A 1 201 ? 25.391 4.701 -15.497 1.00 82.12 201 CYS A CA 1
ATOM 1495 C C . CYS A 1 201 ? 26.693 5.222 -16.111 1.00 82.12 201 CYS A C 1
ATOM 1497 O O . CYS A 1 201 ? 27.265 4.598 -17.005 1.00 82.12 201 CYS A O 1
ATOM 1499 N N . ASP A 1 202 ? 27.173 6.354 -15.594 1.00 82.88 202 ASP A N 1
ATOM 1500 C CA . ASP A 1 202 ? 28.494 6.923 -15.852 1.00 82.88 202 ASP A CA 1
ATOM 1501 C C . ASP A 1 202 ? 28.932 7.817 -14.675 1.00 82.88 202 ASP A C 1
ATOM 1503 O O . ASP A 1 202 ? 28.293 7.838 -13.626 1.00 82.88 202 ASP A O 1
ATOM 1507 N N . SER A 1 203 ? 30.024 8.573 -14.820 1.00 77.75 203 SER A N 1
ATOM 1508 C CA . SER A 1 203 ? 30.547 9.472 -13.776 1.00 77.75 203 SER A CA 1
ATOM 1509 C C . SER A 1 203 ? 29.584 10.566 -13.293 1.00 77.75 203 SER A C 1
ATOM 1511 O O . SER A 1 203 ? 29.833 11.134 -12.234 1.00 77.75 203 SER A O 1
ATOM 1513 N N . THR A 1 204 ? 28.540 10.896 -14.055 1.00 78.19 204 THR A N 1
ATOM 1514 C CA . THR A 1 204 ? 27.620 12.017 -13.790 1.00 78.19 204 THR A CA 1
ATOM 1515 C C . THR A 1 204 ? 26.145 11.616 -13.738 1.00 78.19 204 THR A C 1
ATOM 1517 O O . THR A 1 204 ? 25.325 12.429 -13.326 1.00 78.19 204 THR A O 1
ATOM 1520 N N . HIS A 1 205 ? 25.800 10.394 -14.141 1.00 81.56 205 HIS A N 1
ATOM 1521 C CA . HIS A 1 205 ? 24.439 9.888 -14.238 1.00 81.56 205 HIS A CA 1
ATOM 1522 C C . HIS A 1 205 ? 24.284 8.611 -13.427 1.00 81.56 205 HIS A C 1
ATOM 1524 O O . HIS A 1 205 ? 25.065 7.657 -13.532 1.00 81.56 205 HIS A O 1
ATOM 1530 N N . GLU A 1 206 ? 23.204 8.575 -12.667 1.00 84.19 206 GLU A N 1
ATOM 1531 C CA . GLU A 1 206 ? 22.866 7.461 -11.809 1.00 84.19 206 GLU A CA 1
ATOM 1532 C C . GLU A 1 206 ? 21.365 7.177 -11.888 1.00 84.19 206 GLU A C 1
ATOM 1534 O O . GLU A 1 206 ? 20.539 8.087 -11.967 1.00 84.19 206 GLU A O 1
ATOM 1539 N N . CYS A 1 207 ? 21.013 5.896 -11.889 1.00 80.38 207 CYS A N 1
ATOM 1540 C CA . CYS A 1 207 ? 19.631 5.443 -11.867 1.00 80.38 207 CYS A CA 1
ATOM 1541 C C . CYS A 1 207 ? 19.287 4.815 -10.515 1.00 80.38 207 CYS A C 1
ATOM 1543 O O . CYS A 1 207 ? 20.165 4.253 -9.864 1.00 80.38 207 CYS A O 1
ATOM 1545 N N . PRO A 1 208 ? 18.022 4.847 -10.070 1.00 72.94 208 PRO A N 1
ATOM 1546 C CA . PRO A 1 208 ? 17.583 4.079 -8.901 1.00 72.94 208 PRO A CA 1
ATOM 1547 C C . PRO A 1 208 ? 17.972 2.588 -9.007 1.00 72.94 208 PRO A C 1
ATOM 1549 O O . PRO A 1 208 ? 18.017 2.040 -10.111 1.00 72.94 208 PRO A O 1
ATOM 1552 N N . THR A 1 209 ? 18.248 1.876 -7.898 1.00 68.19 209 THR A N 1
ATOM 1553 C CA . THR A 1 209 ? 18.424 0.408 -8.013 1.00 68.19 209 THR A CA 1
ATOM 1554 C C . THR A 1 209 ? 17.140 -0.205 -8.550 1.00 68.19 209 THR A C 1
ATOM 1556 O O . THR A 1 209 ? 16.044 0.137 -8.115 1.00 68.19 209 THR A O 1
ATOM 1559 N N . GLY A 1 210 ? 17.296 -1.176 -9.445 1.00 69.94 210 GLY A N 1
ATOM 1560 C CA . GLY A 1 210 ? 16.175 -1.828 -10.110 1.00 69.94 210 GLY A CA 1
ATOM 1561 C C . GLY A 1 210 ? 15.886 -1.214 -11.470 1.00 69.94 210 GLY A C 1
ATOM 1562 O O . GLY A 1 210 ? 15.310 -1.909 -12.297 1.00 69.94 210 GLY A O 1
ATOM 1563 N N . ASP A 1 211 ? 16.381 -0.007 -11.738 1.00 82.94 211 ASP A N 1
ATOM 1564 C CA . ASP A 1 211 ? 16.319 0.596 -13.059 1.00 82.94 211 ASP A CA 1
ATOM 1565 C C . ASP A 1 211 ? 17.527 0.178 -13.905 1.00 82.94 211 ASP A C 1
ATOM 1567 O O . ASP A 1 211 ? 18.584 -0.216 -13.400 1.00 82.94 211 ASP A O 1
ATOM 1571 N N . THR A 1 212 ? 17.364 0.261 -15.223 1.00 84.88 212 THR A N 1
ATOM 1572 C CA . THR A 1 212 ? 18.429 -0.012 -16.193 1.00 84.88 212 THR A CA 1
ATOM 1573 C C . THR A 1 212 ? 18.832 1.273 -16.899 1.00 84.88 212 THR A C 1
ATOM 1575 O O . THR A 1 212 ? 17.981 1.978 -17.440 1.00 84.88 212 THR A O 1
ATOM 1578 N N . CYS A 1 213 ? 20.132 1.554 -16.925 1.00 88.56 213 CYS A N 1
ATOM 1579 C CA . CYS A 1 213 ? 20.705 2.670 -17.665 1.00 88.56 213 CYS A CA 1
ATOM 1580 C C . CYS A 1 213 ? 20.565 2.438 -19.177 1.00 88.56 213 CYS A C 1
ATOM 1582 O O . CYS A 1 213 ? 21.129 1.484 -19.715 1.00 88.56 213 CYS A O 1
ATOM 1584 N N . CYS A 1 214 ? 19.852 3.326 -19.866 1.00 90.12 214 CYS A N 1
ATOM 1585 C CA . CYS A 1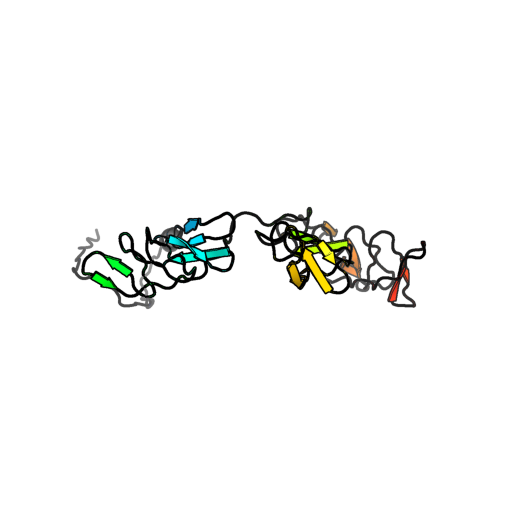 214 ? 19.708 3.323 -21.318 1.00 90.12 214 CYS A CA 1
ATOM 1586 C C . CYS A 1 214 ? 20.249 4.616 -21.920 1.00 90.12 214 CYS A C 1
ATOM 1588 O O . CYS A 1 214 ? 20.038 5.703 -21.387 1.00 90.12 214 CYS A O 1
ATOM 1590 N N . LYS A 1 215 ? 20.951 4.502 -23.049 1.00 87.69 215 LYS A N 1
ATOM 1591 C CA . LYS A 1 215 ? 21.551 5.653 -23.724 1.00 87.69 215 LYS A CA 1
ATOM 1592 C C . LYS A 1 215 ? 20.529 6.346 -24.623 1.00 87.69 215 LYS A C 1
ATOM 1594 O O . LYS A 1 215 ? 19.965 5.707 -25.513 1.00 87.69 215 LYS A O 1
ATOM 1599 N N . LEU A 1 216 ? 20.327 7.638 -24.391 1.00 85.25 216 LEU A N 1
ATOM 1600 C CA . LEU A 1 216 ? 19.392 8.490 -25.120 1.00 85.25 216 LEU A CA 1
ATOM 1601 C C . LEU A 1 216 ? 20.015 9.033 -26.417 1.00 85.25 216 LEU A C 1
ATOM 1603 O O . LEU A 1 216 ? 21.235 9.024 -26.595 1.00 85.25 216 LEU A O 1
ATOM 1607 N N . ALA A 1 217 ? 19.174 9.539 -27.325 1.00 83.50 217 ALA A N 1
ATOM 1608 C CA . ALA A 1 217 ? 19.601 10.014 -28.648 1.00 83.50 217 ALA A CA 1
ATOM 1609 C C . ALA A 1 217 ? 20.577 11.203 -28.575 1.00 83.50 217 ALA A C 1
ATOM 1611 O O . ALA A 1 217 ? 21.408 11.391 -29.459 1.00 83.50 217 ALA A O 1
ATOM 1612 N N . ASN A 1 218 ? 20.497 11.991 -27.500 1.00 81.25 218 ASN A N 1
ATOM 1613 C CA . ASN A 1 218 ? 21.396 13.112 -27.215 1.00 81.25 218 ASN A CA 1
ATOM 1614 C C . ASN A 1 218 ? 22.759 12.678 -26.637 1.00 81.25 218 ASN A C 1
ATOM 1616 O O . ASN A 1 218 ? 23.597 13.531 -26.363 1.00 81.25 218 ASN A O 1
ATOM 1620 N N . GLY A 1 219 ? 22.984 11.375 -26.437 1.00 80.25 219 GLY A N 1
ATOM 1621 C CA . GLY A 1 219 ? 24.212 10.824 -25.869 1.00 80.25 219 GLY A CA 1
ATOM 1622 C C . GLY A 1 219 ? 24.229 10.709 -24.342 1.00 80.25 219 GLY A C 1
ATOM 1623 O O . GLY A 1 219 ? 25.124 10.032 -23.832 1.00 80.25 219 GLY A O 1
ATOM 1624 N N . ASN A 1 220 ? 23.248 11.289 -23.639 1.00 83.69 220 ASN A N 1
ATOM 1625 C CA . ASN A 1 220 ? 23.097 11.188 -22.183 1.00 83.69 220 ASN A CA 1
ATOM 1626 C C . ASN A 1 220 ? 22.445 9.859 -21.770 1.00 83.69 220 ASN A C 1
ATOM 1628 O O . ASN A 1 220 ? 21.996 9.072 -22.609 1.00 83.69 220 ASN A O 1
ATOM 1632 N N . TRP A 1 221 ? 22.365 9.619 -20.461 1.00 86.12 221 TRP A N 1
ATOM 1633 C CA . TRP A 1 221 ? 21.702 8.447 -19.894 1.00 86.12 221 TRP A CA 1
ATOM 1634 C C . TRP A 1 221 ? 20.276 8.753 -19.439 1.00 86.12 221 TRP A C 1
ATOM 1636 O O . TRP A 1 221 ? 19.972 9.837 -18.948 1.00 86.12 221 TRP A O 1
ATOM 1646 N N . GLY A 1 222 ? 19.405 7.764 -19.598 1.00 85.06 222 GLY A N 1
ATOM 1647 C CA . GLY A 1 222 ? 18.067 7.725 -19.031 1.00 85.06 222 GLY A CA 1
ATOM 1648 C C . GLY A 1 222 ? 17.843 6.425 -18.266 1.00 85.06 222 GLY A C 1
ATOM 1649 O O . GLY A 1 222 ? 18.507 5.415 -18.510 1.00 85.06 222 GLY A O 1
ATOM 1650 N N . CYS A 1 223 ? 16.889 6.452 -17.346 1.00 84.62 223 CYS A N 1
ATOM 1651 C CA . CYS A 1 223 ? 16.552 5.319 -16.499 1.00 84.62 223 CYS A CA 1
ATOM 1652 C C . CYS A 1 223 ? 15.308 4.616 -17.030 1.00 84.62 223 CYS A C 1
ATOM 1654 O O . CYS A 1 223 ? 14.248 5.225 -17.187 1.00 84.62 223 CYS A O 1
ATOM 1656 N N . CYS A 1 224 ? 15.447 3.323 -17.311 1.00 85.56 224 CYS A N 1
ATOM 1657 C CA . CYS A 1 224 ? 14.326 2.446 -17.600 1.00 85.56 224 CYS A CA 1
ATOM 1658 C C . CYS A 1 224 ? 13.814 1.816 -16.294 1.00 85.56 224 CYS A C 1
ATOM 1660 O O . CYS A 1 224 ? 14.617 1.164 -15.625 1.00 85.56 224 CYS A O 1
ATOM 1662 N N . PRO A 1 225 ? 12.513 1.922 -15.950 1.00 80.69 225 PRO A N 1
ATOM 1663 C CA . PRO A 1 225 ? 11.968 1.536 -14.640 1.00 80.69 225 PRO A CA 1
ATOM 1664 C C . PRO A 1 225 ? 11.746 0.018 -14.475 1.00 80.69 225 PRO A C 1
ATOM 1666 O O . PRO A 1 225 ? 10.764 -0.433 -13.877 1.00 80.69 225 PRO A O 1
ATOM 1669 N N . VAL A 1 226 ? 12.623 -0.788 -15.080 1.00 75.06 226 VAL A N 1
ATOM 1670 C CA . VAL A 1 226 ? 12.671 -2.246 -14.940 1.00 75.06 226 VAL A CA 1
ATOM 1671 C C . VAL A 1 226 ? 14.116 -2.735 -14.957 1.00 75.06 226 VAL A C 1
ATOM 1673 O O . VAL A 1 226 ? 14.987 -2.194 -15.648 1.00 75.06 226 VAL A O 1
ATOM 1676 N N . LYS A 1 227 ? 14.362 -3.815 -14.214 1.00 77.81 227 LYS A N 1
ATOM 1677 C CA . LYS A 1 227 ? 15.696 -4.396 -14.058 1.00 77.81 227 LYS A CA 1
ATOM 1678 C C . LYS A 1 227 ? 16.083 -5.195 -15.297 1.00 77.81 227 LYS A C 1
ATOM 1680 O O . LYS A 1 227 ? 15.279 -5.975 -15.806 1.00 77.81 227 LYS A O 1
ATOM 1685 N N . ASN A 1 228 ? 17.343 -5.071 -15.717 1.00 78.00 228 ASN A N 1
ATOM 1686 C CA . ASN A 1 228 ? 17.899 -5.756 -16.889 1.00 78.00 228 ASN A CA 1
ATOM 1687 C C . ASN A 1 228 ? 17.065 -5.511 -18.160 1.00 78.00 228 ASN A C 1
ATOM 1689 O O . ASN A 1 228 ? 16.790 -6.443 -18.923 1.00 78.00 228 ASN A O 1
ATOM 1693 N N . ALA A 1 229 ? 16.613 -4.271 -18.341 1.00 85.19 229 ALA A N 1
ATOM 1694 C CA . ALA A 1 229 ? 15.847 -3.858 -19.503 1.00 85.19 229 ALA A CA 1
ATOM 1695 C C . ALA A 1 229 ? 16.673 -3.987 -20.789 1.00 85.19 229 ALA A C 1
ATOM 1697 O O . ALA A 1 229 ? 17.893 -3.817 -20.792 1.00 85.19 229 ALA A O 1
ATOM 1698 N N . VAL A 1 230 ? 15.988 -4.226 -21.900 1.00 89.19 230 VAL A N 1
ATOM 1699 C CA . VAL A 1 230 ? 16.545 -4.115 -23.245 1.00 89.19 230 VAL A CA 1
ATOM 1700 C C . VAL A 1 230 ? 16.289 -2.694 -23.737 1.00 89.19 230 VAL A C 1
ATOM 1702 O O . VAL A 1 230 ? 15.138 -2.314 -23.949 1.00 89.19 230 VAL A O 1
ATOM 1705 N N . CYS A 1 231 ? 17.347 -1.902 -23.903 1.00 89.94 231 CYS A N 1
ATOM 1706 C CA . CYS A 1 231 ? 17.243 -0.553 -24.457 1.00 89.94 231 CYS A CA 1
ATOM 1707 C C . CYS A 1 231 ? 16.957 -0.630 -25.960 1.00 89.94 231 CYS A C 1
ATOM 1709 O O . CYS A 1 231 ? 17.676 -1.310 -26.698 1.00 89.94 231 CYS A O 1
ATOM 1711 N N . CYS A 1 232 ? 15.904 0.047 -26.411 1.00 88.62 232 CYS A N 1
ATOM 1712 C CA . CYS A 1 232 ? 15.507 0.028 -27.810 1.00 88.62 232 CYS A CA 1
ATOM 1713 C C . CYS A 1 232 ? 16.408 0.936 -28.660 1.00 88.62 232 CYS A C 1
ATOM 1715 O O . CYS A 1 232 ? 16.992 1.905 -28.177 1.00 88.62 232 CYS A O 1
ATOM 1717 N N . ALA A 1 233 ? 16.510 0.625 -29.956 1.00 85.94 233 ALA A N 1
ATOM 1718 C CA . ALA A 1 233 ? 17.335 1.380 -30.905 1.00 85.94 233 ALA A CA 1
ATOM 1719 C C . ALA A 1 233 ? 16.794 2.788 -31.212 1.00 85.94 233 ALA A C 1
ATOM 1721 O O . ALA A 1 233 ? 17.473 3.583 -31.851 1.00 85.94 233 ALA A O 1
ATOM 1722 N N . ASP A 1 234 ? 15.575 3.099 -30.772 1.00 82.69 234 ASP A N 1
ATOM 1723 C CA . ASP A 1 234 ? 15.005 4.441 -30.872 1.00 82.69 234 ASP A CA 1
ATOM 1724 C C . ASP A 1 234 ? 15.564 5.410 -29.821 1.00 82.69 234 ASP A C 1
ATOM 1726 O O . ASP A 1 234 ? 15.292 6.605 -29.899 1.00 82.69 234 ASP A O 1
ATOM 1730 N N . HIS A 1 235 ? 16.349 4.910 -28.858 1.00 82.50 235 HIS A N 1
ATOM 1731 C CA . HIS A 1 235 ? 16.951 5.685 -27.777 1.00 82.50 235 HIS A CA 1
ATOM 1732 C C . HIS A 1 235 ? 15.952 6.442 -26.888 1.00 82.50 235 HIS A C 1
ATOM 1734 O O . HIS A 1 235 ? 16.334 7.382 -26.189 1.00 82.50 235 HIS A O 1
ATOM 1740 N N . VAL A 1 236 ? 14.680 6.045 -26.905 1.00 81.19 236 VAL A N 1
ATOM 1741 C CA . VAL A 1 236 ? 13.616 6.639 -26.084 1.00 81.19 236 VAL A CA 1
ATOM 1742 C C . VAL A 1 236 ? 12.900 5.569 -25.278 1.00 81.19 236 VAL A C 1
ATOM 1744 O O . VAL A 1 236 ? 12.476 5.840 -24.157 1.00 81.19 236 VAL A O 1
ATOM 1747 N N . HIS A 1 237 ? 12.798 4.349 -25.801 1.00 84.69 237 HIS A N 1
ATOM 1748 C CA . HIS A 1 237 ? 12.051 3.282 -25.159 1.00 84.69 237 HIS A CA 1
ATOM 1749 C C . HIS A 1 237 ? 12.937 2.131 -24.692 1.00 84.69 237 HIS A C 1
ATOM 1751 O O . HIS A 1 237 ? 14.092 1.953 -25.091 1.00 84.69 237 HIS A O 1
ATOM 1757 N N . CYS A 1 238 ? 12.367 1.320 -23.815 1.00 87.56 238 CYS A N 1
ATOM 1758 C CA . CYS A 1 238 ? 12.985 0.121 -23.295 1.00 87.56 238 CYS A CA 1
ATOM 1759 C C . CYS A 1 238 ? 11.942 -0.975 -23.057 1.00 87.56 238 CYS A C 1
ATOM 1761 O O . CYS A 1 238 ? 10.767 -0.717 -22.778 1.00 87.56 238 CYS A O 1
ATOM 1763 N N . CYS A 1 239 ? 12.396 -2.221 -23.159 1.00 85.56 239 CYS A N 1
ATOM 1764 C CA . CYS A 1 239 ? 11.587 -3.410 -22.944 1.00 85.56 239 CYS A CA 1
ATOM 1765 C C . CYS A 1 239 ? 12.056 -4.193 -21.713 1.00 85.56 239 CYS A C 1
ATOM 1767 O O . CYS A 1 239 ? 13.250 -4.207 -21.413 1.00 85.56 239 CYS A O 1
ATOM 1769 N N . PRO A 1 240 ? 11.153 -4.896 -21.008 1.00 83.88 240 PRO A N 1
ATOM 1770 C CA . PRO A 1 240 ? 11.542 -5.804 -19.934 1.00 83.88 240 PRO A CA 1
ATOM 1771 C C . PRO A 1 240 ? 12.487 -6.914 -20.416 1.00 83.88 240 PRO A C 1
ATOM 1773 O O . PRO A 1 240 ? 12.511 -7.273 -21.596 1.00 83.88 240 PRO A O 1
ATOM 1776 N N . SER A 1 241 ? 13.237 -7.505 -19.485 1.00 82.12 241 SER A N 1
ATOM 1777 C CA . SER A 1 241 ? 14.149 -8.608 -19.795 1.00 82.12 241 SER A CA 1
ATOM 1778 C C . SER A 1 241 ? 13.425 -9.775 -20.486 1.00 82.12 241 SER A C 1
ATOM 1780 O O . SER A 1 241 ? 12.342 -10.194 -20.071 1.00 82.12 241 SER A O 1
ATOM 1782 N N . GLY A 1 242 ? 14.021 -10.302 -21.557 1.00 79.12 242 GLY A N 1
ATOM 1783 C CA . GLY A 1 242 ? 13.440 -11.381 -22.362 1.00 79.12 242 GLY A CA 1
ATOM 1784 C C . GLY A 1 242 ? 12.435 -10.930 -23.429 1.00 79.12 242 GLY A C 1
ATOM 1785 O O . GLY A 1 242 ? 11.919 -11.787 -24.145 1.00 79.12 242 GLY A O 1
ATOM 1786 N N . TYR A 1 243 ? 12.182 -9.625 -23.567 1.00 82.75 243 TYR A N 1
ATOM 1787 C CA . TYR A 1 243 ? 11.433 -9.046 -24.684 1.00 82.75 243 TYR A CA 1
ATOM 1788 C C . TYR A 1 243 ? 12.366 -8.330 -25.667 1.00 82.75 243 TYR A C 1
ATOM 1790 O O . TYR A 1 243 ? 13.429 -7.834 -25.295 1.00 82.75 243 TYR A O 1
ATOM 1798 N N . LYS A 1 244 ? 11.955 -8.267 -26.935 1.00 86.25 244 LYS A N 1
ATOM 1799 C CA . LYS A 1 244 ? 12.624 -7.526 -28.007 1.00 86.25 244 LYS A CA 1
ATOM 1800 C C . LYS A 1 244 ? 11.798 -6.304 -28.389 1.00 86.25 244 LYS A C 1
ATOM 1802 O O . LYS A 1 244 ? 10.570 -6.350 -28.368 1.00 86.25 244 LYS A O 1
ATOM 1807 N N . CYS A 1 245 ? 12.485 -5.226 -28.746 1.00 87.25 245 CYS A N 1
ATOM 1808 C CA . CYS A 1 245 ? 11.844 -4.009 -29.220 1.00 87.25 245 CYS A CA 1
ATOM 1809 C C . CYS A 1 245 ? 11.382 -4.185 -30.669 1.00 87.25 245 CYS A C 1
ATOM 1811 O O . CYS A 1 245 ? 12.211 -4.374 -31.557 1.00 87.25 245 CYS A O 1
ATOM 1813 N N . GLU A 1 246 ? 10.078 -4.081 -30.901 1.00 85.62 246 GLU A N 1
ATOM 1814 C CA . GLU A 1 246 ? 9.476 -4.003 -32.229 1.00 85.62 246 GLU A CA 1
ATOM 1815 C C . GLU A 1 246 ? 9.136 -2.534 -32.518 1.00 85.62 246 GLU A C 1
ATOM 1817 O O . GLU A 1 246 ? 8.040 -2.050 -32.223 1.00 85.62 246 GLU A O 1
ATOM 1822 N N . THR A 1 247 ? 10.106 -1.797 -33.064 1.00 75.00 247 THR A N 1
ATOM 1823 C CA . THR A 1 247 ? 10.003 -0.343 -33.299 1.00 75.00 247 THR A CA 1
ATOM 1824 C C . THR A 1 247 ? 8.958 0.024 -34.352 1.00 75.00 247 THR A C 1
ATOM 1826 O O . THR A 1 247 ? 8.438 1.134 -34.331 1.00 75.00 247 THR A O 1
ATOM 1829 N N . SER A 1 248 ? 8.603 -0.911 -35.239 1.00 74.81 248 SER A N 1
ATOM 1830 C CA . SER A 1 248 ? 7.577 -0.727 -36.272 1.00 74.81 248 SER A CA 1
ATOM 1831 C C . SER A 1 248 ? 6.159 -0.585 -35.698 1.00 74.81 248 SER A C 1
ATOM 1833 O O . SER A 1 248 ? 5.325 0.115 -36.267 1.00 74.81 248 SER A O 1
ATOM 1835 N N . THR A 1 249 ? 5.890 -1.227 -34.556 1.00 69.44 249 THR A N 1
ATOM 1836 C CA . THR A 1 249 ? 4.570 -1.239 -33.899 1.00 69.44 249 THR A CA 1
ATOM 1837 C C . THR A 1 249 ? 4.566 -0.549 -32.537 1.00 69.44 249 THR A C 1
ATOM 1839 O O . THR A 1 249 ? 3.498 -0.360 -31.954 1.00 69.44 249 THR A O 1
ATOM 1842 N N . GLY A 1 250 ? 5.743 -0.177 -32.029 1.00 73.25 250 GLY A N 1
ATOM 1843 C CA . GLY A 1 250 ? 5.920 0.445 -30.721 1.00 73.25 250 GLY A CA 1
ATOM 1844 C C . GLY A 1 250 ? 5.599 -0.492 -29.560 1.00 73.25 250 GLY A C 1
ATOM 1845 O O . GLY A 1 250 ? 4.889 -0.118 -28.625 1.00 73.25 250 GLY A O 1
ATOM 1846 N N . ARG A 1 251 ? 6.048 -1.751 -29.644 1.00 81.62 251 ARG A N 1
ATOM 1847 C CA . ARG A 1 251 ? 5.732 -2.790 -28.653 1.00 81.62 251 ARG A CA 1
ATOM 1848 C C . ARG A 1 251 ? 6.940 -3.652 -28.314 1.00 81.62 251 ARG A C 1
ATOM 1850 O O . ARG A 1 251 ? 7.890 -3.770 -29.082 1.00 81.62 251 ARG A O 1
ATOM 1857 N N . CYS A 1 252 ? 6.860 -4.302 -27.162 1.00 84.19 252 CYS A N 1
ATOM 1858 C CA . CYS A 1 252 ? 7.790 -5.329 -26.726 1.00 84.19 252 CYS A CA 1
ATOM 1859 C C . CYS A 1 252 ? 7.224 -6.708 -27.075 1.00 84.19 252 CYS A C 1
ATOM 1861 O O . CYS A 1 252 ? 6.157 -7.088 -26.584 1.00 84.19 252 CYS A O 1
ATOM 1863 N N . THR A 1 253 ? 7.935 -7.474 -27.899 1.00 84.62 253 THR A N 1
ATOM 1864 C CA . THR A 1 253 ? 7.518 -8.814 -28.340 1.00 84.62 253 THR A CA 1
ATOM 1865 C C . THR A 1 253 ? 8.415 -9.894 -27.744 1.00 84.62 253 THR A C 1
ATOM 1867 O O . THR A 1 253 ? 9.600 -9.682 -27.485 1.00 84.62 253 THR A O 1
ATOM 1870 N N . LYS A 1 254 ? 7.847 -11.075 -27.498 1.00 80.50 254 LYS A N 1
ATOM 1871 C CA . LYS A 1 254 ? 8.575 -12.251 -27.016 1.00 80.50 254 LYS A CA 1
ATOM 1872 C C . LYS A 1 254 ? 8.170 -13.445 -27.876 1.00 80.50 254 LYS A C 1
ATOM 1874 O O . LYS A 1 254 ? 6.983 -13.667 -28.089 1.00 80.50 254 LYS A O 1
ATOM 1879 N N . GLY A 1 255 ? 9.158 -14.169 -28.402 1.00 68.12 255 GLY A N 1
ATOM 1880 C CA . GLY A 1 255 ? 8.984 -15.157 -29.480 1.00 68.12 255 GLY A CA 1
ATOM 1881 C C . GLY A 1 255 ? 8.110 -16.380 -29.164 1.00 68.12 255 GLY A C 1
ATOM 1882 O O . GLY A 1 255 ? 7.782 -17.117 -30.083 1.00 68.12 255 GLY A O 1
ATOM 1883 N N . ASP A 1 256 ? 7.693 -16.577 -27.910 1.00 63.75 256 ASP A N 1
ATOM 1884 C CA . ASP A 1 256 ? 6.936 -17.753 -27.455 1.00 63.75 256 ASP A CA 1
ATOM 1885 C C . ASP A 1 256 ? 5.421 -17.482 -27.342 1.00 63.75 256 ASP A C 1
ATOM 1887 O O . ASP A 1 256 ? 4.832 -17.673 -26.278 1.00 63.75 256 ASP A O 1
ATOM 1891 N N . ASN A 1 257 ? 4.770 -16.981 -28.403 1.00 59.66 257 ASN A N 1
ATOM 1892 C CA . ASN A 1 257 ? 3.318 -16.681 -28.429 1.00 59.66 257 ASN A CA 1
ATOM 1893 C C . ASN A 1 257 ? 2.816 -15.782 -27.274 1.00 59.66 257 ASN A C 1
ATOM 1895 O O . ASN A 1 257 ? 1.637 -15.797 -26.917 1.00 59.66 257 ASN A O 1
ATOM 1899 N N . SER A 1 258 ? 3.707 -15.000 -26.664 1.00 62.59 258 SER A N 1
ATOM 1900 C CA . SER A 1 258 ? 3.368 -14.113 -25.552 1.00 62.59 258 SER A CA 1
ATOM 1901 C C . SER A 1 258 ? 2.689 -12.853 -26.088 1.00 62.59 258 SER A C 1
ATOM 1903 O O . SER A 1 258 ? 3.133 -12.294 -27.093 1.00 62.59 258 SER A O 1
ATOM 1905 N N . ALA A 1 259 ? 1.634 -12.382 -25.417 1.00 69.19 259 ALA A N 1
ATOM 1906 C CA . ALA A 1 259 ? 0.954 -11.156 -25.824 1.00 69.19 259 ALA A CA 1
ATOM 1907 C C . ALA A 1 259 ? 1.943 -9.966 -25.853 1.00 69.19 259 ALA A C 1
ATOM 1909 O O . ALA A 1 259 ? 2.732 -9.807 -24.916 1.00 69.19 259 ALA A O 1
ATOM 1910 N N . PRO A 1 260 ? 1.924 -9.130 -26.908 1.00 71.56 260 PRO A N 1
ATOM 1911 C CA . PRO A 1 260 ? 2.844 -8.008 -27.037 1.00 71.56 260 PRO A CA 1
ATOM 1912 C C . PRO A 1 260 ? 2.549 -6.936 -25.985 1.00 71.56 260 PRO A C 1
ATOM 1914 O O . PRO A 1 260 ? 1.437 -6.398 -25.914 1.00 71.56 260 PRO A O 1
ATOM 1917 N N . LEU A 1 261 ? 3.568 -6.593 -25.200 1.00 73.50 261 LEU A N 1
ATOM 1918 C CA . LEU A 1 261 ? 3.474 -5.585 -24.148 1.00 73.50 261 LEU A CA 1
ATOM 1919 C C . LEU A 1 261 ? 3.714 -4.176 -24.709 1.00 73.50 261 LEU A C 1
ATOM 1921 O O . LEU A 1 261 ? 4.466 -4.020 -25.675 1.00 73.50 261 LEU A O 1
ATOM 1925 N N . PRO A 1 262 ? 3.112 -3.135 -24.112 1.00 72.81 262 PRO A N 1
ATOM 1926 C CA . PRO A 1 262 ? 3.550 -1.768 -24.356 1.00 72.81 262 PRO A CA 1
ATOM 1927 C C . PRO A 1 262 ? 4.989 -1.587 -23.846 1.00 72.81 262 PRO A C 1
ATOM 1929 O O . PRO A 1 262 ? 5.334 -2.058 -22.761 1.00 72.81 262 PRO A O 1
ATOM 1932 N N . TRP A 1 263 ? 5.834 -0.928 -24.639 1.00 76.56 263 TRP A N 1
ATOM 1933 C CA . TRP A 1 263 ? 7.180 -0.529 -24.222 1.00 76.56 263 TRP A CA 1
ATOM 1934 C C . TRP A 1 263 ? 7.155 0.607 -23.192 1.00 76.56 263 TRP A C 1
ATOM 1936 O O . TRP A 1 263 ? 6.169 1.333 -23.061 1.00 76.56 263 TRP A O 1
ATOM 1946 N N . LEU A 1 264 ? 8.238 0.740 -22.433 1.00 74.56 264 LEU A N 1
ATOM 1947 C CA . LEU A 1 264 ? 8.390 1.757 -21.395 1.00 74.56 264 LEU A CA 1
ATOM 1948 C C . LEU A 1 264 ? 9.251 2.904 -21.923 1.00 74.56 264 LEU A C 1
ATOM 1950 O O . LEU A 1 264 ? 10.138 2.674 -22.739 1.00 74.56 264 LEU A O 1
ATOM 1954 N N . VAL A 1 265 ? 9.014 4.127 -21.450 1.00 77.81 265 VAL A N 1
ATOM 1955 C CA . VAL A 1 265 ? 9.835 5.296 -21.799 1.00 77.81 265 VAL A CA 1
ATOM 1956 C C . VAL A 1 265 ? 11.029 5.371 -20.849 1.00 77.81 265 VAL A C 1
ATOM 1958 O O . VAL A 1 265 ? 10.855 5.333 -19.630 1.00 77.81 265 VAL A O 1
ATOM 1961 N N . ALA A 1 266 ? 12.233 5.490 -21.400 1.00 73.19 266 ALA A N 1
ATOM 1962 C CA . ALA A 1 266 ? 13.436 5.806 -20.645 1.00 73.19 266 ALA A CA 1
ATOM 1963 C C . ALA A 1 266 ? 13.432 7.302 -20.302 1.00 73.19 266 ALA A C 1
ATOM 1965 O O . ALA A 1 266 ? 13.404 8.158 -21.186 1.00 73.19 266 ALA A O 1
ATOM 1966 N N . ILE A 1 267 ? 13.445 7.622 -19.010 1.00 70.25 267 ILE A N 1
ATOM 1967 C CA . ILE A 1 267 ? 13.329 9.003 -18.529 1.00 70.25 267 ILE A CA 1
ATOM 1968 C C . ILE A 1 267 ? 14.731 9.548 -18.250 1.00 70.25 267 ILE A C 1
ATOM 1970 O O . ILE A 1 267 ? 15.494 8.920 -17.516 1.00 70.25 267 ILE A O 1
ATOM 1974 N N . SER A 1 268 ? 15.073 10.709 -18.817 1.00 62.56 268 SER A N 1
ATOM 1975 C CA . SER A 1 268 ? 16.289 11.441 -18.435 1.00 62.56 268 SER A CA 1
ATOM 1976 C C . SER A 1 268 ? 16.106 12.000 -17.021 1.00 62.56 268 SER A C 1
ATOM 1978 O O . SER A 1 268 ? 15.096 12.648 -16.740 1.00 62.56 268 SER A O 1
ATOM 1980 N N . LYS A 1 269 ? 17.067 11.726 -16.139 1.00 55.16 269 LYS A N 1
ATOM 1981 C CA . LYS A 1 269 ? 17.159 12.308 -14.798 1.00 55.16 269 LYS A CA 1
ATOM 1982 C C . LYS A 1 269 ? 18.434 13.121 -14.674 1.00 55.16 269 LYS A C 1
ATOM 1984 O O . LYS A 1 269 ? 19.437 12.701 -15.292 1.00 55.16 269 LYS A O 1
#

Foldseek 3Di:
DDDDDDDDDDDDDDDDDDDDDDDDDDDDPVVVVVVVVVVVPPPPQDWADPDPWFIHTPQWDWEQAPVRAIWTFNHHPWAHDPNRFWIHHHQFDDDPAWTDDPPDTHGTTTTHGTDTDPDDDFPDLDLWFTHRPQWDWEAAPQRAIWTDNHHCWAHDPVRFWTHHHQWDDDPPFWTDHPPDIDGTHTTGGTHTDPVFDWCDPDPVDTHGPQWDWFQAPVRDTFTHNHHPWAHAPNRFWTHHPQWDQPPVVQWTDHPPPDDTHHITTGGDD

Organism: NCBI:txid370345

Radius of gyration: 29.37 Å; Cα contacts (8 Å, |Δi|>4): 531; chains: 1; bounding box: 60×67×77 Å

Nearest PDB structures (foldseek):
  2jye-assembly1_A  TM=4.879E-01  e=7.603E-04  Homo sapiens

Solvent-accessible surface area (backbone atoms only — not comparable to full-atom values): 15759 Å² total; per-residue (Å²): 142,81,85,79,83,84,82,81,79,92,77,86,84,87,80,92,73,84,80,75,89,74,91,72,89,88,78,66,78,67,58,64,55,54,58,54,54,64,72,68,74,76,77,79,74,57,68,36,75,65,57,87,51,31,25,30,54,62,61,34,23,75,32,65,27,76,89,70,49,60,16,21,28,90,35,50,68,41,37,66,34,93,80,26,50,40,26,21,59,59,83,34,44,75,53,99,72,35,19,39,46,92,93,46,77,42,76,52,42,68,47,42,79,34,43,68,53,95,78,70,56,65,37,69,64,54,94,35,33,26,28,57,60,58,33,22,73,32,61,31,84,86,71,48,57,15,24,28,84,43,50,70,37,36,68,32,90,80,32,48,40,25,16,59,60,84,33,42,74,40,86,93,66,34,17,39,46,88,90,48,74,42,77,50,42,68,50,42,77,36,47,70,50,88,90,38,69,59,40,70,65,53,100,89,40,67,25,55,44,54,35,22,76,30,66,29,82,88,71,49,60,15,33,24,93,35,55,68,41,38,64,32,95,78,28,43,38,29,18,53,62,84,33,44,70,39,78,92,78,60,28,18,38,37,95,79,87,48,81,70,38,80,50,42,68,39,44,75,116

pLDDT: mean 76.42, std 19.19, range [25.55, 96.69]